Protein AF-A0A7R9DA37-F1 (afdb_monomer_lite)

Radius of gyration: 24.39 Å; chains: 1; bounding box: 49×32×82 Å

InterPro domains:
  IPR002076 ELO family [PF01151] (26-108)
  IPR002076 ELO family [PTHR11157] (25-105)

Sequence (342 aa):
MWNEYLRKNQDVNHPPMLDKMEGLMSGWLKDYSYKCQPIDYSDNPIALRMARACWCYMICKVVELLDTVFFVLRKKSNQISYLHLYHHTLMPVCSWIGVKFLPEGKWLGYIHDVIEGKWLGYIHDVIEGKWLGYIHDVIEGKWLGYIHDVIEGKWLGYIHDVIEGKWLGYIHDVIEGKWLGYIHDVIEGKWLGYIHDVIEGKWLGYIHDVIEGKWLGYIHDVIEGKWLGYIHDVIEGKWLGYIHDVIEGKWLGYIHDVIEGKWLGYIHDVIEGKWLGYIHDVIEGKWLGYIHDVIEGKWLGYIHDVIEGKWLGYIHDVIRGSGSDTSTTSQRGSGSDTSTTS

pLDDT: mean 78.7, std 16.24, range [36.06, 97.5]

Secondary structure (DSSP, 8-state):
-HHHHHHH-------TTSHHHHHIIIIITTT--SS------S--HHHHHHHHHHHHHHHHHHHHHHHHHHHHHTT-GGG--HHHHHHHHHHHHHHHHHHHH-TTS--B--EE--EEES-EEEEEEEEE-SEEEEEEEEEEES-EEEEEEEEEESEEEEEEEEEEEEEEEE--EEEEES-EEEEEEEEEEEEEEE---EEEEEEEEEE--EEEEEEEEEE--EEEEEEEEEE--EEEEEEEEEE--EEEEEEEEEE--EEEEEEEEEE--EEEEEEEEEE--EEEEEEEEEEEEEEEEEEEEEEEEEEEEEEEEEEEEEEE---SS-EEEEEEEE--EEEEE-

Structure (mmCIF, N/CA/C/O backbone):
data_AF-A0A7R9DA37-F1
#
_entry.id   AF-A0A7R9DA37-F1
#
loop_
_atom_site.group_PDB
_atom_site.id
_atom_site.type_symbol
_atom_site.label_atom_id
_atom_site.label_alt_id
_atom_site.label_comp_id
_atom_site.label_asym_id
_atom_site.label_entity_id
_atom_site.label_seq_id
_atom_site.pdbx_PDB_ins_code
_atom_site.Cartn_x
_atom_site.Cartn_y
_atom_site.Cartn_z
_atom_site.occupancy
_atom_site.B_iso_or_equiv
_atom_site.auth_seq_id
_atom_site.auth_comp_id
_atom_site.auth_asym_id
_atom_site.auth_atom_id
_atom_site.pdbx_PDB_model_num
ATOM 1 N N . MET A 1 1 ? 17.262 13.758 -39.089 1.00 36.19 1 MET A N 1
ATOM 2 C CA . MET A 1 1 ? 16.816 12.686 -38.166 1.00 36.19 1 MET A CA 1
ATOM 3 C C . MET A 1 1 ? 15.294 12.477 -38.144 1.00 36.19 1 MET A C 1
ATOM 5 O O . MET A 1 1 ? 14.840 11.721 -38.987 1.00 36.19 1 MET A O 1
ATOM 9 N N . TRP A 1 2 ? 14.461 13.154 -37.330 1.00 38.19 2 TRP A N 1
ATOM 10 C CA . TRP A 1 2 ? 12.990 12.909 -37.340 1.00 38.19 2 TRP A CA 1
ATOM 11 C C . TRP A 1 2 ? 12.305 13.337 -38.657 1.00 38.19 2 TRP A C 1
ATOM 13 O O . TRP A 1 2 ? 11.486 12.615 -39.218 1.00 38.19 2 TRP A O 1
ATOM 23 N N . ASN A 1 3 ? 12.751 14.457 -39.237 1.00 36.06 3 ASN A N 1
ATOM 24 C CA . ASN A 1 3 ? 12.286 14.947 -40.545 1.00 36.06 3 ASN A CA 1
ATOM 25 C C . ASN A 1 3 ? 12.793 14.128 -41.751 1.00 36.06 3 ASN A C 1
ATOM 27 O O . ASN A 1 3 ? 12.390 14.392 -42.884 1.00 36.06 3 ASN A O 1
ATOM 31 N N . GLU A 1 4 ? 13.713 13.183 -41.544 1.00 40.25 4 GLU A N 1
ATOM 32 C CA . GLU A 1 4 ? 14.112 12.192 -42.559 1.00 40.25 4 GLU A CA 1
ATOM 33 C C . GLU A 1 4 ? 13.355 10.879 -42.375 1.00 40.25 4 GLU A C 1
ATOM 35 O O . GLU A 1 4 ? 12.972 10.261 -43.363 1.00 40.25 4 GLU A O 1
ATOM 40 N N . TYR A 1 5 ? 13.073 10.504 -41.125 1.00 43.25 5 TYR A N 1
ATOM 41 C CA . TYR A 1 5 ? 12.264 9.342 -40.768 1.00 43.25 5 TYR A CA 1
ATOM 42 C C . TYR A 1 5 ? 10.814 9.461 -41.270 1.00 43.25 5 TYR A C 1
ATOM 44 O O . TYR A 1 5 ? 10.316 8.553 -41.933 1.00 43.25 5 TYR A O 1
ATOM 52 N N . LEU A 1 6 ? 10.168 10.618 -41.064 1.00 42.56 6 LEU A N 1
ATOM 53 C CA . LEU A 1 6 ? 8.815 10.895 -41.578 1.00 42.56 6 LEU A CA 1
ATOM 54 C C . LEU A 1 6 ? 8.751 10.933 -43.113 1.00 42.56 6 LEU A C 1
ATOM 56 O O . LEU A 1 6 ? 7.731 10.597 -43.703 1.00 42.56 6 LEU A O 1
ATOM 60 N N . ARG A 1 7 ? 9.852 11.314 -43.770 1.00 43.50 7 ARG A N 1
ATOM 61 C CA . ARG A 1 7 ? 9.926 11.440 -45.233 1.00 43.50 7 ARG A CA 1
ATOM 62 C C . ARG A 1 7 ? 10.053 10.091 -45.942 1.00 43.50 7 ARG A C 1
ATOM 64 O O . ARG A 1 7 ? 9.733 9.999 -47.118 1.00 43.50 7 ARG A O 1
ATOM 71 N N . LYS A 1 8 ? 10.535 9.059 -45.240 1.00 43.00 8 LYS A N 1
ATOM 72 C CA . LYS A 1 8 ? 10.711 7.699 -45.776 1.00 43.00 8 LYS A CA 1
ATOM 73 C C . LYS A 1 8 ? 9.510 6.771 -45.532 1.00 43.00 8 LYS A C 1
ATOM 75 O O . LYS A 1 8 ? 9.501 5.680 -46.083 1.00 43.00 8 LYS A O 1
ATOM 80 N N . ASN A 1 9 ? 8.518 7.177 -44.732 1.00 46.44 9 ASN A N 1
ATOM 81 C CA . ASN A 1 9 ? 7.449 6.297 -44.229 1.00 46.44 9 ASN A CA 1
ATOM 82 C C . ASN A 1 9 ? 6.029 6.860 -44.462 1.00 46.44 9 ASN A C 1
ATOM 84 O O . ASN A 1 9 ? 5.157 6.709 -43.611 1.00 46.44 9 ASN A O 1
ATOM 88 N N . GLN A 1 10 ? 5.787 7.524 -45.596 1.00 42.97 10 GLN A N 1
ATOM 89 C CA . GLN A 1 10 ? 4.482 8.128 -45.911 1.00 42.97 10 GLN A CA 1
ATOM 90 C C . GLN A 1 10 ? 3.430 7.162 -46.494 1.00 42.97 10 GLN A C 1
ATOM 92 O O . GLN A 1 10 ? 2.286 7.570 -46.658 1.00 42.97 10 GLN A O 1
ATOM 97 N N . ASP A 1 11 ? 3.771 5.894 -46.740 1.00 41.81 11 ASP A N 1
ATOM 98 C CA . ASP A 1 11 ? 2.891 4.943 -47.432 1.00 41.81 11 ASP A CA 1
ATOM 99 C C . ASP A 1 11 ? 2.600 3.683 -46.601 1.00 41.81 11 ASP A C 1
ATOM 101 O O . ASP A 1 11 ? 3.144 2.626 -46.902 1.00 41.81 11 ASP A O 1
ATOM 105 N N . VAL A 1 12 ? 1.728 3.735 -45.585 1.00 47.25 12 VAL A N 1
ATOM 106 C CA . VAL A 1 12 ? 0.980 2.522 -45.188 1.00 47.25 12 VAL A CA 1
ATOM 107 C C . VAL A 1 12 ? -0.340 2.867 -44.485 1.00 47.25 12 VAL A C 1
ATOM 109 O O . VAL A 1 12 ? -0.357 3.340 -43.353 1.00 47.25 12 VAL A O 1
ATOM 112 N N . ASN A 1 13 ? -1.460 2.594 -45.156 1.00 43.72 13 ASN A N 1
ATOM 113 C CA . ASN A 1 13 ? -2.797 2.577 -44.561 1.00 43.72 13 ASN A CA 1
ATOM 114 C C . ASN A 1 13 ? -3.045 1.186 -43.949 1.00 43.72 13 ASN A C 1
ATOM 116 O O . ASN A 1 13 ? -3.314 0.247 -44.700 1.00 43.72 13 ASN A O 1
ATOM 120 N N . HIS A 1 14 ? -2.995 1.040 -42.621 1.00 45.22 14 HIS A N 1
ATOM 121 C CA . HIS A 1 14 ? -3.447 -0.177 -41.931 1.00 45.22 14 HIS A CA 1
ATOM 122 C C . HIS A 1 14 ? -4.386 0.140 -40.751 1.00 45.22 14 HIS A C 1
ATOM 124 O O . HIS A 1 14 ? -4.217 1.167 -40.096 1.00 45.22 14 HIS A O 1
ATOM 130 N N . PRO A 1 15 ? -5.417 -0.697 -40.511 1.00 37.66 15 PRO A N 1
ATOM 131 C CA . PRO A 1 15 ? -6.439 -0.443 -39.500 1.00 37.66 15 PRO A CA 1
ATOM 132 C C . PRO A 1 15 ? -5.958 -0.763 -38.065 1.00 37.66 15 PRO A C 1
ATOM 134 O O . PRO A 1 15 ? -5.246 -1.747 -37.867 1.00 37.66 15 PRO A O 1
ATOM 137 N N . PRO A 1 16 ? -6.435 -0.017 -37.048 1.00 44.53 16 PRO A N 1
ATOM 138 C CA . PRO A 1 16 ? -5.878 0.019 -35.682 1.00 44.53 16 PRO A CA 1
ATOM 139 C C . PRO A 1 16 ? -6.066 -1.257 -34.835 1.00 44.53 16 PRO A C 1
ATOM 141 O O . PRO A 1 16 ? -5.515 -1.372 -33.746 1.00 44.53 16 PRO A O 1
ATOM 144 N N . MET A 1 17 ? -6.831 -2.249 -35.305 1.00 36.62 17 MET A N 1
ATOM 145 C CA . MET A 1 17 ? -7.097 -3.482 -34.541 1.00 36.62 17 MET A CA 1
ATOM 146 C C . MET A 1 17 ? -5.985 -4.545 -34.683 1.00 36.62 17 MET A C 1
ATOM 148 O O . MET A 1 17 ? -5.976 -5.530 -33.949 1.00 36.62 17 MET A O 1
ATOM 152 N N . LEU A 1 18 ? -5.040 -4.350 -35.611 1.00 46.59 18 LEU A N 1
ATOM 153 C CA . LEU A 1 18 ? -3.903 -5.249 -35.864 1.00 46.59 18 LEU A CA 1
ATOM 154 C C . LEU A 1 18 ? -2.655 -4.918 -35.020 1.00 46.59 18 LEU A C 1
ATOM 156 O O . LEU A 1 18 ? -1.768 -5.764 -34.889 1.00 46.59 18 LEU A O 1
ATOM 160 N N . ASP A 1 19 ? -2.606 -3.743 -34.389 1.00 50.09 19 ASP A N 1
ATOM 161 C CA . ASP A 1 19 ? -1.385 -3.208 -33.768 1.00 50.09 19 ASP A CA 1
ATOM 162 C C . ASP A 1 19 ? -0.927 -3.984 -32.520 1.00 50.09 19 ASP A C 1
ATOM 164 O O . ASP A 1 19 ? 0.274 -4.191 -32.328 1.00 50.09 19 ASP A O 1
ATOM 168 N N . LYS A 1 20 ? -1.859 -4.500 -31.697 1.00 45.56 20 LYS A N 1
ATOM 169 C CA . LYS A 1 20 ? -1.511 -5.313 -30.509 1.00 45.56 20 LYS A CA 1
ATOM 170 C C . LYS A 1 20 ? -0.780 -6.605 -30.897 1.00 45.56 20 LYS A C 1
ATOM 172 O O . LYS A 1 20 ? 0.190 -6.992 -30.248 1.00 45.56 20 LYS A O 1
ATOM 177 N N . MET A 1 21 ? -1.214 -7.258 -31.978 1.00 44.84 21 MET A N 1
ATOM 178 C CA . MET A 1 21 ? -0.559 -8.468 -32.482 1.00 44.84 21 MET A CA 1
ATOM 179 C C . MET A 1 21 ? 0.749 -8.161 -33.213 1.00 44.84 21 MET A C 1
ATOM 181 O O . MET A 1 21 ? 1.684 -8.959 -33.137 1.00 44.84 21 MET A O 1
ATOM 185 N N . GLU A 1 22 ? 0.855 -7.012 -33.883 1.00 52.56 22 GLU A N 1
ATOM 186 C CA . GLU A 1 22 ? 2.104 -6.591 -34.516 1.00 52.56 22 GLU A CA 1
ATOM 187 C C . GLU A 1 22 ? 3.206 -6.278 -33.504 1.00 52.56 22 GLU A C 1
ATOM 189 O O . GLU A 1 22 ? 4.335 -6.709 -33.728 1.00 52.56 22 GLU A O 1
ATOM 194 N N . GLY A 1 23 ? 2.899 -5.614 -32.383 1.00 52.88 23 GLY A N 1
ATOM 195 C CA . GLY A 1 23 ? 3.840 -5.382 -31.275 1.00 52.88 23 GLY A CA 1
ATOM 196 C C . GLY A 1 23 ? 4.406 -6.682 -30.681 1.00 52.88 23 GLY A C 1
ATOM 197 O O . GLY A 1 23 ? 5.614 -6.850 -30.540 1.00 52.88 23 GLY A O 1
ATOM 198 N N . LEU A 1 24 ? 3.550 -7.675 -30.427 1.00 51.97 24 LEU A N 1
ATOM 199 C CA . LEU A 1 24 ? 3.970 -9.007 -29.960 1.00 51.97 24 LEU A CA 1
ATOM 200 C C . LEU A 1 24 ? 4.819 -9.767 -31.000 1.00 51.97 24 LEU A C 1
ATOM 202 O O . LEU A 1 24 ? 5.827 -10.397 -30.665 1.00 51.97 24 LEU A O 1
ATOM 206 N N . MET A 1 25 ? 4.440 -9.686 -32.278 1.00 52.06 25 MET A N 1
ATOM 207 C CA . MET A 1 25 ? 5.118 -10.356 -33.399 1.00 52.06 25 MET A CA 1
ATOM 208 C C . MET A 1 25 ? 6.398 -9.652 -33.868 1.00 52.06 25 MET A C 1
ATOM 210 O O . MET A 1 25 ? 7.174 -10.254 -34.611 1.00 52.06 25 MET A O 1
ATOM 214 N N . SER A 1 26 ? 6.617 -8.397 -33.469 1.00 53.59 26 SER A N 1
ATOM 215 C CA . SER A 1 26 ? 7.795 -7.588 -33.815 1.00 53.59 26 SER A CA 1
ATOM 216 C C . SER A 1 26 ? 8.969 -7.780 -32.858 1.00 53.59 26 SER A C 1
ATOM 218 O O . SER A 1 26 ? 9.985 -7.120 -33.015 1.00 53.59 26 SER A O 1
ATOM 220 N N . GLY A 1 27 ? 8.882 -8.735 -31.929 1.00 53.19 27 GLY A N 1
ATOM 221 C CA . GLY A 1 27 ? 10.077 -9.295 -31.303 1.00 53.19 27 GLY A CA 1
ATOM 222 C C . GLY A 1 27 ? 9.807 -10.143 -30.066 1.00 53.19 27 GLY A C 1
ATOM 223 O O . GLY A 1 27 ? 10.499 -11.135 -29.864 1.00 53.19 27 GLY A O 1
ATOM 224 N N . TRP A 1 28 ? 8.780 -9.830 -29.273 1.00 52.88 28 TRP A N 1
ATOM 225 C CA . TRP A 1 28 ? 8.522 -10.493 -27.986 1.00 52.88 28 TRP A CA 1
ATOM 226 C C . TRP A 1 28 ? 8.242 -11.996 -28.076 1.00 52.88 28 TRP A C 1
ATOM 228 O O . TRP A 1 28 ? 8.609 -12.734 -27.169 1.00 52.88 28 TRP A O 1
ATOM 238 N N . LEU A 1 29 ? 7.635 -12.458 -29.173 1.00 53.47 29 LEU A N 1
ATOM 239 C CA . LEU A 1 29 ? 7.349 -13.881 -29.403 1.00 53.47 29 LEU A CA 1
ATOM 240 C C . LEU A 1 29 ? 8.435 -14.630 -30.195 1.00 53.47 29 LEU A C 1
ATOM 242 O O . LEU A 1 29 ? 8.283 -15.829 -30.431 1.00 53.47 29 LEU A O 1
ATOM 246 N N . LYS A 1 30 ? 9.487 -13.953 -30.675 1.00 55.66 30 LYS A N 1
ATOM 247 C CA . LYS A 1 30 ? 10.466 -14.554 -31.602 1.00 55.66 30 LYS A CA 1
ATOM 248 C C . LYS A 1 30 ? 11.913 -14.201 -31.275 1.00 55.66 30 LYS A C 1
ATOM 250 O O . LYS A 1 30 ? 12.695 -15.087 -30.949 1.00 55.66 30 LYS A O 1
ATOM 255 N N . ASP A 1 31 ? 12.259 -12.921 -31.370 1.00 55.03 31 ASP A N 1
ATOM 256 C CA . ASP A 1 31 ? 13.650 -12.473 -31.520 1.00 55.03 31 ASP A CA 1
ATOM 257 C C . ASP A 1 31 ? 14.201 -11.750 -30.281 1.00 55.03 31 ASP A C 1
ATOM 259 O O . ASP A 1 31 ? 15.416 -11.600 -30.122 1.00 55.03 31 ASP A O 1
ATOM 263 N N . TYR A 1 32 ? 13.328 -11.320 -29.367 1.00 57.75 32 TYR A N 1
ATOM 264 C CA . TYR A 1 32 ? 13.739 -10.683 -28.124 1.00 57.75 32 TYR A CA 1
ATOM 265 C C . TYR A 1 32 ? 13.978 -11.703 -27.014 1.00 57.75 32 TYR A C 1
ATOM 267 O O . TYR A 1 32 ? 13.145 -12.545 -26.700 1.00 57.75 32 TYR A O 1
ATOM 275 N N . SER A 1 33 ? 15.131 -11.578 -26.356 1.00 49.88 33 SER A N 1
ATOM 276 C CA . SER A 1 33 ? 15.381 -12.289 -25.109 1.00 49.88 33 SER A CA 1
ATOM 277 C C . SER A 1 33 ? 14.617 -11.612 -23.972 1.00 49.88 33 SER A C 1
ATOM 279 O O . SER A 1 33 ? 14.656 -10.387 -23.850 1.00 49.88 33 SER A O 1
ATOM 281 N N . TYR A 1 34 ? 14.041 -12.408 -23.067 1.00 54.41 34 TYR A N 1
ATOM 282 C CA . TYR A 1 34 ? 13.518 -11.943 -21.772 1.00 54.41 34 TYR A CA 1
ATOM 283 C C . TYR A 1 34 ? 14.637 -11.393 -20.838 1.00 54.41 34 TYR A C 1
ATOM 285 O O . TYR A 1 34 ? 14.397 -10.816 -19.772 1.00 54.41 34 TYR A O 1
ATOM 293 N N . LYS A 1 35 ? 15.916 -11.511 -21.241 1.00 41.53 35 LYS A N 1
ATOM 294 C CA . LYS A 1 35 ? 17.073 -10.867 -20.590 1.00 41.53 35 LYS A CA 1
ATOM 295 C C . LYS A 1 35 ? 17.280 -9.423 -21.076 1.00 41.53 35 LYS A C 1
ATOM 297 O O . LYS A 1 35 ? 16.596 -8.928 -21.957 1.00 41.53 35 LYS A O 1
ATOM 302 N N . CYS A 1 36 ? 18.158 -8.678 -20.396 1.00 45.81 36 CYS A N 1
ATOM 303 C CA . CYS A 1 36 ? 18.374 -7.261 -20.708 1.00 45.81 36 CYS A CA 1
ATOM 304 C C . CYS A 1 36 ? 19.111 -7.176 -22.043 1.00 45.81 36 CYS A C 1
ATOM 306 O O . CYS A 1 36 ? 20.213 -7.709 -22.147 1.00 45.81 36 CYS A O 1
ATOM 308 N N . GLN A 1 37 ? 18.503 -6.539 -23.037 1.00 50.47 37 GLN A N 1
ATOM 309 C CA . GLN A 1 37 ? 19.131 -6.268 -24.325 1.00 50.47 37 GLN A CA 1
ATOM 310 C C . GLN A 1 37 ? 19.169 -4.747 -24.512 1.00 50.47 37 GLN A C 1
ATOM 312 O O . GLN A 1 37 ? 18.191 -4.089 -24.154 1.00 50.47 37 GLN A O 1
ATOM 317 N N . PRO A 1 38 ? 20.298 -4.185 -24.974 1.00 55.66 38 PRO A N 1
ATOM 318 C CA . PRO A 1 38 ? 20.380 -2.766 -25.291 1.00 55.66 38 PRO A CA 1
ATOM 319 C C . PRO A 1 38 ? 19.428 -2.426 -26.441 1.00 55.66 38 PRO A C 1
ATOM 321 O O . PRO A 1 38 ? 19.138 -3.288 -27.268 1.00 55.66 38 PRO A O 1
ATOM 324 N N . ILE A 1 39 ? 18.975 -1.172 -26.472 1.00 61.34 39 ILE A N 1
ATOM 325 C CA . ILE A 1 39 ? 18.072 -0.660 -27.506 1.00 61.34 39 ILE A CA 1
ATOM 326 C C . ILE A 1 39 ? 18.801 -0.646 -28.848 1.00 61.34 39 ILE A C 1
ATOM 328 O O . ILE A 1 39 ? 19.890 -0.067 -28.955 1.00 61.34 39 ILE A O 1
ATOM 332 N N . ASP A 1 40 ? 18.202 -1.265 -29.861 1.00 64.44 40 ASP A N 1
ATOM 333 C CA . ASP A 1 40 ? 18.710 -1.269 -31.224 1.00 64.44 40 ASP A CA 1
ATOM 334 C C . ASP A 1 40 ? 18.219 -0.018 -31.970 1.00 64.44 40 ASP A C 1
ATOM 336 O O . ASP A 1 40 ? 17.139 0.033 -32.552 1.00 64.44 40 ASP A O 1
ATOM 340 N N . TYR A 1 41 ? 19.048 1.028 -31.960 1.00 67.88 41 TYR A N 1
ATOM 341 C CA . TYR A 1 41 ? 18.814 2.251 -32.738 1.00 67.88 41 TYR A CA 1
ATOM 342 C C . TYR A 1 41 ? 19.168 2.107 -34.230 1.00 67.88 41 TYR A C 1
ATOM 344 O O . TYR A 1 41 ? 19.207 3.110 -34.947 1.00 67.88 41 TYR A O 1
ATOM 352 N N . SER A 1 42 ? 19.501 0.903 -34.702 1.00 71.50 42 SER A N 1
ATOM 353 C CA . SER A 1 42 ? 19.816 0.671 -36.111 1.00 71.50 42 SER A CA 1
ATOM 354 C C . SER A 1 42 ? 18.556 0.564 -36.979 1.00 71.50 42 SER A C 1
ATOM 356 O O . SER A 1 42 ? 17.443 0.384 -36.490 1.00 71.50 42 SER A O 1
ATOM 358 N N . ASP A 1 43 ? 18.727 0.626 -38.303 1.00 74.81 43 ASP A N 1
ATOM 359 C CA . ASP A 1 43 ? 17.644 0.457 -39.287 1.00 74.81 43 ASP A CA 1
ATOM 360 C C . ASP A 1 43 ? 17.191 -1.016 -39.437 1.00 74.81 43 ASP A C 1
ATOM 362 O O . ASP A 1 43 ? 16.772 -1.461 -40.510 1.00 74.81 43 ASP A O 1
ATOM 366 N N . ASN A 1 44 ? 17.297 -1.807 -38.369 1.00 74.69 44 ASN A N 1
ATOM 367 C CA . ASN A 1 44 ? 16.863 -3.193 -38.342 1.00 74.69 44 ASN A CA 1
ATOM 368 C C . ASN A 1 44 ? 15.337 -3.260 -38.557 1.00 74.69 44 ASN A C 1
ATOM 370 O O . ASN A 1 44 ? 14.583 -2.612 -37.826 1.00 74.69 44 ASN A O 1
ATOM 374 N N . PRO A 1 45 ? 14.839 -4.048 -39.530 1.00 73.25 45 PRO A N 1
ATOM 375 C CA . PRO A 1 45 ? 13.410 -4.120 -39.836 1.00 73.25 45 PRO A CA 1
ATOM 376 C C . PRO A 1 45 ? 12.539 -4.556 -38.646 1.00 73.25 45 PRO A C 1
ATOM 378 O O . PRO A 1 45 ? 11.365 -4.193 -38.599 1.00 73.25 45 PRO A O 1
ATOM 381 N N . ILE A 1 46 ? 13.094 -5.300 -37.685 1.00 68.38 46 ILE A N 1
ATOM 382 C CA . ILE A 1 46 ? 12.399 -5.740 -36.466 1.00 68.38 46 ILE A CA 1
ATOM 383 C C . ILE A 1 46 ? 12.255 -4.570 -35.479 1.00 68.38 46 ILE A C 1
ATOM 385 O O . ILE A 1 46 ? 11.139 -4.260 -35.059 1.00 68.38 46 ILE A O 1
ATOM 389 N N . ALA A 1 47 ? 13.349 -3.853 -35.200 1.00 66.19 47 ALA A N 1
ATOM 390 C CA . ALA A 1 47 ? 13.353 -2.666 -34.338 1.00 66.19 47 ALA A CA 1
ATOM 391 C C . ALA A 1 47 ? 12.460 -1.547 -34.906 1.00 66.19 47 ALA A C 1
ATOM 393 O O . ALA A 1 47 ? 11.651 -0.953 -34.194 1.00 66.19 47 ALA A O 1
ATOM 394 N N . LEU A 1 48 ? 12.508 -1.329 -36.225 1.00 73.44 48 LEU A N 1
ATOM 395 C CA . LEU A 1 48 ? 11.632 -0.381 -36.920 1.00 73.44 48 LEU A CA 1
ATOM 396 C C . LEU A 1 48 ? 10.151 -0.778 -36.848 1.00 73.44 48 LEU A C 1
ATOM 398 O O . LEU A 1 48 ? 9.284 0.095 -36.793 1.00 73.44 48 LEU A O 1
ATOM 402 N N . ARG A 1 49 ? 9.834 -2.078 -36.848 1.00 68.88 49 ARG A N 1
ATOM 403 C CA . ARG A 1 49 ? 8.454 -2.561 -36.700 1.00 68.88 49 ARG A CA 1
ATOM 404 C C . ARG A 1 49 ? 7.927 -2.329 -35.285 1.00 68.88 49 ARG A C 1
ATOM 406 O O . ARG A 1 49 ? 6.795 -1.875 -35.146 1.00 68.88 49 ARG A O 1
ATOM 413 N N . MET A 1 50 ? 8.753 -2.555 -34.265 1.00 67.81 50 MET A N 1
ATOM 414 C CA . MET A 1 50 ? 8.422 -2.227 -32.875 1.00 67.81 50 MET A CA 1
ATOM 415 C C . MET A 1 50 ? 8.212 -0.717 -32.687 1.00 67.81 50 MET A C 1
ATOM 41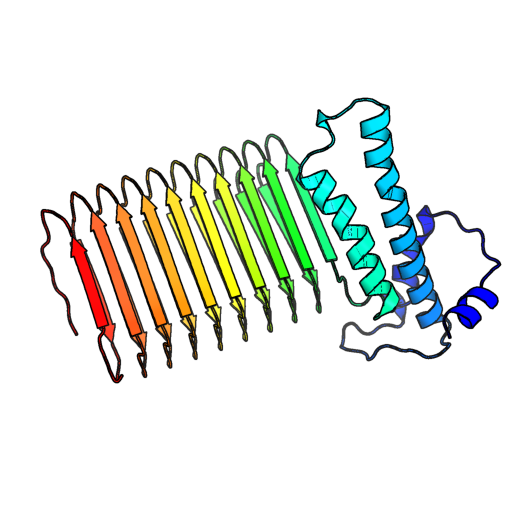7 O O . MET A 1 50 ? 7.185 -0.294 -32.161 1.00 67.81 50 MET A O 1
ATOM 421 N N . ALA A 1 51 ? 9.113 0.107 -33.228 1.00 70.44 51 ALA A N 1
ATOM 422 C CA . ALA A 1 51 ? 8.992 1.564 -33.179 1.00 70.44 51 ALA A CA 1
ATOM 423 C C . ALA A 1 51 ? 7.695 2.074 -33.833 1.00 70.44 51 ALA A C 1
ATOM 425 O O . ALA A 1 51 ? 7.071 3.014 -33.335 1.00 70.44 51 ALA A O 1
ATOM 426 N N . ARG A 1 52 ? 7.256 1.442 -34.932 1.00 69.50 52 ARG A N 1
ATOM 427 C CA . ARG A 1 52 ? 5.960 1.728 -35.571 1.00 69.50 52 ARG A CA 1
ATOM 428 C C . ARG A 1 52 ? 4.784 1.336 -34.680 1.00 69.50 52 ARG A C 1
ATOM 430 O O . ARG A 1 52 ? 3.877 2.145 -34.538 1.00 69.50 52 ARG A O 1
ATOM 437 N N . ALA A 1 53 ? 4.815 0.165 -34.046 1.00 66.12 53 ALA A N 1
ATOM 438 C CA . ALA A 1 53 ? 3.766 -0.258 -33.118 1.00 66.12 53 ALA A CA 1
ATOM 439 C C . ALA A 1 53 ? 3.643 0.701 -31.917 1.00 66.12 53 ALA A C 1
ATOM 441 O O . ALA A 1 53 ? 2.540 1.131 -31.581 1.00 66.12 53 ALA A O 1
ATOM 442 N N . CYS A 1 54 ? 4.768 1.123 -31.325 1.00 68.31 54 CYS A N 1
ATOM 443 C CA . CYS A 1 54 ? 4.782 2.127 -30.257 1.00 68.31 54 CYS A CA 1
ATOM 444 C C . CYS A 1 54 ? 4.238 3.488 -30.734 1.00 68.31 54 CYS A C 1
ATOM 446 O O . CYS A 1 54 ? 3.491 4.150 -30.013 1.00 68.31 54 CYS A O 1
ATOM 448 N N . TRP A 1 55 ? 4.562 3.899 -31.964 1.00 70.88 55 TRP A N 1
ATOM 449 C CA . TRP A 1 55 ? 4.015 5.117 -32.565 1.00 70.88 55 TRP A CA 1
ATOM 450 C C . TRP A 1 55 ? 2.498 5.029 -32.793 1.00 70.88 55 TRP A C 1
ATOM 452 O O . TRP A 1 55 ? 1.776 5.956 -32.429 1.00 70.88 55 TRP A O 1
ATOM 462 N N . CYS A 1 56 ? 1.994 3.917 -33.335 1.00 70.81 56 CYS A N 1
ATOM 463 C CA . CYS A 1 56 ? 0.556 3.692 -33.506 1.00 70.81 56 CYS A CA 1
ATOM 464 C C . CYS A 1 56 ? -0.184 3.692 -32.162 1.00 70.81 56 CYS A C 1
ATOM 466 O O . CYS A 1 56 ? -1.243 4.309 -32.048 1.00 70.81 56 CYS A O 1
ATOM 468 N N . TYR A 1 57 ? 0.401 3.088 -31.124 1.00 71.19 57 TYR A N 1
ATOM 469 C CA . TYR A 1 57 ? -0.129 3.128 -29.760 1.00 71.19 57 TYR A CA 1
ATOM 470 C C . TYR A 1 57 ? -0.282 4.566 -29.237 1.00 71.19 57 TYR A C 1
ATOM 472 O O . TYR A 1 57 ? -1.352 4.932 -28.755 1.00 71.19 57 TYR A O 1
ATOM 480 N N . MET A 1 58 ? 0.740 5.415 -29.400 1.00 78.44 58 MET A N 1
ATOM 481 C CA . MET A 1 58 ? 0.662 6.835 -29.021 1.00 78.44 58 MET A CA 1
ATOM 482 C C . MET A 1 58 ? -0.462 7.563 -29.778 1.00 78.44 58 MET A C 1
ATOM 484 O O . MET A 1 58 ? -1.205 8.341 -29.182 1.00 78.44 58 MET A O 1
ATOM 488 N N . ILE A 1 59 ? -0.635 7.294 -31.077 1.00 79.94 59 ILE A N 1
ATOM 489 C CA . ILE A 1 59 ? -1.741 7.870 -31.858 1.00 79.94 59 ILE A CA 1
ATOM 490 C C . ILE A 1 59 ? -3.100 7.393 -31.332 1.00 79.94 59 ILE A C 1
ATOM 492 O O . ILE A 1 59 ? -4.006 8.214 -31.200 1.00 79.94 59 ILE A O 1
ATOM 496 N N . CYS A 1 60 ? -3.244 6.116 -30.968 1.00 77.06 60 CYS A N 1
ATOM 497 C CA . CYS A 1 60 ? -4.470 5.606 -30.350 1.00 77.06 60 CYS A CA 1
ATOM 498 C C . CYS A 1 60 ? -4.798 6.355 -29.050 1.00 77.06 60 CYS A C 1
ATOM 500 O O . CYS A 1 60 ? -5.934 6.787 -28.880 1.00 77.06 60 CYS A O 1
ATOM 502 N N . LYS A 1 61 ? -3.801 6.621 -28.193 1.00 78.31 61 LYS A N 1
ATOM 503 C CA . LYS A 1 61 ? -3.991 7.415 -26.964 1.00 78.31 61 LYS A CA 1
ATOM 504 C C . LYS A 1 61 ? -4.432 8.852 -27.230 1.00 78.31 61 LYS A C 1
ATOM 506 O O . LYS A 1 61 ? -5.269 9.381 -26.507 1.00 78.31 61 LYS A O 1
ATOM 511 N N . VAL A 1 62 ? -3.942 9.475 -28.299 1.00 83.75 62 VAL A N 1
ATOM 512 C CA . VAL A 1 62 ? -4.426 10.801 -28.721 1.00 83.75 62 VAL A CA 1
ATOM 513 C C . VAL A 1 62 ? -5.866 10.736 -29.245 1.00 83.75 62 VAL A C 1
ATOM 515 O O . VAL A 1 62 ? -6.637 11.662 -29.016 1.00 83.75 62 VAL A O 1
ATOM 518 N N . VAL A 1 63 ? -6.254 9.655 -29.925 1.00 84.38 63 VAL A N 1
ATOM 519 C CA . VAL A 1 63 ? -7.631 9.462 -30.411 1.00 84.38 63 VAL A CA 1
ATOM 520 C C . VAL A 1 63 ? -8.605 9.193 -29.258 1.00 84.38 63 VAL A C 1
ATOM 522 O O . VAL A 1 63 ? -9.715 9.713 -29.292 1.00 84.38 63 VAL A O 1
ATOM 525 N N . GLU A 1 64 ? -8.193 8.473 -28.214 1.00 82.19 64 GLU A N 1
ATOM 526 C CA . GLU A 1 64 ? -8.994 8.223 -27.000 1.00 82.19 64 GLU A CA 1
ATOM 527 C C . GLU A 1 64 ? -9.377 9.519 -26.252 1.00 82.19 64 GLU A C 1
ATOM 529 O O . GLU A 1 64 ? -10.388 9.553 -25.556 1.00 82.19 64 GLU A O 1
ATOM 534 N N . LEU A 1 65 ? -8.651 10.632 -26.436 1.00 86.31 65 LEU A N 1
ATOM 535 C CA . LEU A 1 65 ? -9.066 11.954 -25.926 1.00 86.31 65 LEU A CA 1
ATOM 536 C C . LEU A 1 65 ? -10.411 12.426 -26.505 1.00 86.31 65 LEU A C 1
ATOM 538 O O . LEU A 1 65 ? -11.091 13.269 -25.911 1.00 86.31 65 LEU A O 1
ATOM 542 N N . LEU A 1 66 ? -10.806 11.909 -27.674 1.00 86.25 66 LEU A N 1
ATOM 543 C CA . LEU A 1 66 ? -12.091 12.241 -28.285 1.00 86.25 66 LEU A CA 1
ATOM 544 C C . LEU A 1 66 ? -13.270 11.731 -27.454 1.00 86.25 66 LEU A C 1
ATOM 546 O O . LEU A 1 66 ? -14.332 12.347 -27.521 1.00 86.25 66 LEU A O 1
ATOM 550 N N . ASP A 1 67 ? -13.101 10.696 -26.629 1.00 80.94 67 ASP A N 1
ATOM 551 C CA . ASP A 1 67 ? -14.162 10.221 -25.735 1.00 80.94 67 ASP A CA 1
ATOM 552 C C . ASP A 1 67 ? -14.567 11.312 -24.740 1.00 80.94 67 ASP A C 1
ATOM 554 O O . ASP A 1 67 ? -15.753 11.633 -24.614 1.00 80.94 67 ASP A O 1
ATOM 558 N N . THR A 1 68 ? -13.588 11.997 -24.141 1.00 84.81 68 THR A N 1
ATOM 559 C CA . THR A 1 68 ? -13.828 13.148 -23.261 1.00 84.81 68 THR A CA 1
ATOM 560 C C . THR A 1 68 ? -14.510 14.298 -24.012 1.00 84.81 68 THR A C 1
ATOM 562 O O . THR A 1 68 ? -15.462 14.897 -23.505 1.00 84.81 68 THR A O 1
ATOM 565 N N . VAL A 1 69 ? -14.103 14.577 -25.260 1.00 85.81 69 VAL A N 1
ATOM 566 C CA . VAL A 1 69 ? -14.767 15.578 -26.120 1.00 85.81 69 VAL A CA 1
ATOM 567 C C . VAL A 1 69 ? -16.227 15.195 -26.372 1.00 85.81 69 VAL A C 1
ATOM 569 O O . VAL A 1 69 ? -17.121 16.034 -26.236 1.00 85.81 69 VAL A O 1
ATOM 572 N N . PHE A 1 70 ? -16.508 13.929 -26.684 1.00 87.38 70 PHE A N 1
ATOM 573 C CA . PHE A 1 70 ? -17.869 13.443 -26.894 1.00 87.38 70 PHE A CA 1
ATOM 574 C C . PHE A 1 70 ? -18.706 13.478 -25.613 1.00 87.38 70 PHE A C 1
ATOM 576 O O . PHE A 1 70 ? -19.894 13.797 -25.693 1.00 87.38 70 PHE A O 1
ATOM 583 N N . PHE A 1 71 ? -18.132 13.225 -24.436 1.00 87.69 71 PHE A N 1
ATOM 584 C CA . PHE A 1 71 ? -18.841 13.362 -23.158 1.00 87.69 71 PHE A CA 1
ATOM 585 C C . PHE A 1 71 ? -19.244 14.810 -22.882 1.00 87.69 71 PHE A C 1
ATOM 587 O O . PHE A 1 71 ? -20.400 15.065 -22.521 1.00 87.69 71 PHE A O 1
ATOM 594 N N . VAL A 1 72 ? -18.349 15.766 -23.145 1.00 88.50 72 VAL A N 1
ATOM 595 C CA . VAL A 1 72 ? -18.648 17.203 -23.041 1.00 88.50 72 VAL A CA 1
ATOM 596 C C . VAL A 1 72 ? -19.737 17.605 -24.040 1.00 88.50 72 VAL A C 1
ATOM 598 O O . VAL A 1 72 ? -20.741 18.205 -23.649 1.00 88.50 72 VAL A O 1
ATOM 601 N N . LEU A 1 73 ? -19.601 17.222 -25.315 1.00 88.12 73 LEU A N 1
ATOM 602 C CA . LEU A 1 73 ? -20.573 17.555 -26.367 1.00 88.12 73 LEU A CA 1
ATOM 603 C C . LEU A 1 73 ? -21.954 16.928 -26.120 1.00 88.12 73 LEU A C 1
ATOM 605 O O . LEU A 1 73 ? -22.976 17.547 -26.418 1.00 88.12 73 LEU A O 1
ATOM 609 N N . ARG A 1 74 ? -22.011 15.729 -25.526 1.00 90.75 74 ARG A N 1
ATOM 610 C CA . ARG A 1 74 ? -23.264 15.053 -25.138 1.00 90.75 74 ARG A CA 1
ATOM 611 C C . ARG A 1 74 ? -23.820 15.529 -23.793 1.00 90.75 74 ARG A C 1
ATOM 613 O O . ARG A 1 74 ? -24.857 15.016 -23.368 1.00 90.75 74 ARG A O 1
ATOM 620 N N . LYS A 1 75 ? -23.166 16.497 -23.135 1.00 84.50 75 LYS A N 1
ATOM 621 C CA . LYS A 1 75 ? -23.498 17.004 -21.791 1.00 84.50 75 LYS A CA 1
ATOM 622 C C . LYS A 1 75 ? -23.607 15.885 -20.745 1.00 84.50 75 LYS A C 1
ATOM 624 O O . LYS A 1 75 ? -24.501 15.892 -19.899 1.00 84.50 75 LYS A O 1
ATOM 629 N N . LYS A 1 76 ? -22.717 14.894 -20.819 1.00 81.38 76 LYS A N 1
ATOM 630 C CA . LYS A 1 76 ? -22.651 13.739 -19.912 1.00 81.38 76 LYS A CA 1
ATOM 631 C C . LYS A 1 76 ? -21.555 13.926 -18.858 1.00 81.38 76 LYS A C 1
ATOM 633 O O . LYS A 1 76 ? -20.664 13.098 -18.730 1.00 81.38 76 LYS A O 1
ATOM 638 N N . SER A 1 77 ? -21.644 14.998 -18.072 1.00 77.75 77 SER A N 1
ATOM 639 C CA . SER A 1 77 ? -20.619 15.359 -17.077 1.00 77.75 77 SER A CA 1
ATOM 640 C C . SER A 1 77 ? -20.388 14.293 -15.999 1.00 77.75 77 SER A C 1
ATOM 642 O O . SER A 1 77 ? -19.294 14.209 -15.466 1.00 77.75 77 SER A O 1
ATOM 644 N N . ASN A 1 78 ? -21.372 13.430 -15.731 1.00 79.50 78 ASN A N 1
ATOM 645 C CA . ASN A 1 78 ? -21.238 12.327 -14.771 1.00 79.50 78 ASN A CA 1
ATOM 646 C C . ASN A 1 78 ? -20.274 11.216 -15.234 1.00 79.50 78 ASN A C 1
ATOM 648 O O . ASN A 1 78 ? -19.955 10.344 -14.441 1.00 79.50 78 ASN A O 1
ATOM 652 N N . GLN A 1 79 ? -19.869 11.205 -16.509 1.00 74.88 79 GLN A N 1
ATOM 653 C CA . GLN A 1 79 ? -18.888 10.253 -17.053 1.00 74.88 79 GLN A CA 1
ATOM 654 C C . GLN A 1 79 ? -17.459 10.817 -17.034 1.00 74.88 79 GLN A C 1
ATOM 656 O O . GLN A 1 79 ? -16.513 10.100 -17.330 1.00 74.88 79 GLN A O 1
ATOM 661 N N . ILE A 1 80 ? -17.304 12.103 -16.704 1.00 83.19 80 ILE A N 1
ATOM 662 C CA . ILE A 1 80 ? -16.016 12.787 -16.610 1.00 83.19 80 ILE A CA 1
ATOM 663 C C . ILE A 1 80 ? -15.640 12.832 -15.127 1.00 83.19 80 ILE A C 1
ATOM 665 O O . ILE A 1 80 ? -15.812 13.852 -14.460 1.00 83.19 80 ILE A O 1
ATOM 669 N N . SER A 1 81 ? -15.201 11.693 -14.595 1.00 79.69 81 SER A N 1
ATOM 670 C CA . SER A 1 81 ? -14.641 11.623 -13.245 1.00 79.69 81 SER A CA 1
ATOM 671 C C . SER A 1 81 ? -13.241 12.248 -13.202 1.00 79.69 81 SER A C 1
ATOM 673 O O . SER A 1 81 ? -12.606 12.468 -14.241 1.00 79.69 81 SER A O 1
ATOM 675 N N . TYR A 1 82 ? -12.751 12.534 -11.993 1.00 70.88 82 TYR A N 1
ATOM 676 C CA . TYR A 1 82 ? -11.364 12.956 -11.781 1.00 70.88 82 TYR A CA 1
ATOM 677 C C . TYR A 1 82 ? -10.386 11.922 -12.356 1.00 70.88 82 TYR A C 1
ATOM 679 O O . TYR A 1 82 ? -9.510 12.281 -13.141 1.00 70.88 82 TYR A O 1
ATOM 687 N N . LEU A 1 83 ? -10.633 10.639 -12.068 1.00 65.94 83 LEU A N 1
ATOM 688 C CA . LEU A 1 83 ? -9.871 9.510 -12.596 1.00 65.94 83 LEU A CA 1
ATOM 689 C C . LEU A 1 83 ? -9.857 9.484 -14.134 1.00 65.94 83 LEU A C 1
ATOM 691 O O . LEU A 1 83 ? -8.789 9.391 -14.737 1.00 65.94 83 LEU A O 1
ATOM 695 N N . HIS A 1 84 ? -11.015 9.658 -14.787 1.00 75.69 84 HIS A N 1
ATOM 696 C CA . HIS A 1 84 ? -11.104 9.710 -16.251 1.00 75.69 84 HIS A CA 1
ATOM 697 C C . HIS A 1 84 ? -10.255 10.851 -16.834 1.00 75.69 84 HIS A C 1
ATOM 699 O O . HIS A 1 84 ? -9.490 10.639 -17.773 1.00 75.69 84 HIS A O 1
ATOM 705 N N . LEU A 1 85 ? -10.351 12.061 -16.276 1.00 79.94 85 LEU A N 1
ATOM 706 C CA . LEU A 1 85 ? -9.559 13.208 -16.737 1.00 79.94 85 LEU A CA 1
ATOM 707 C C . LEU A 1 85 ? -8.060 13.002 -16.518 1.00 79.94 85 LEU A C 1
ATOM 709 O O . LEU A 1 85 ? -7.270 13.319 -17.410 1.00 79.94 85 LEU A O 1
ATOM 713 N N . TYR A 1 86 ? -7.673 12.475 -15.359 1.00 73.19 86 TYR A N 1
ATOM 714 C CA . TYR A 1 86 ? -6.280 12.209 -15.020 1.00 73.19 86 TYR A CA 1
ATOM 715 C C . TYR A 1 86 ? -5.668 11.169 -15.968 1.00 73.19 86 TYR A C 1
ATOM 717 O O . TYR A 1 86 ? -4.685 11.467 -16.652 1.00 73.19 86 TYR A O 1
ATOM 725 N N . HIS A 1 87 ? -6.315 10.007 -16.115 1.00 72.19 87 HIS A N 1
ATOM 726 C CA . HIS A 1 87 ? -5.896 8.930 -17.018 1.00 72.19 87 HIS A CA 1
ATOM 727 C C . HIS A 1 87 ? -5.765 9.409 -18.469 1.00 72.19 87 HIS A C 1
ATOM 729 O O . HIS A 1 87 ? -4.705 9.260 -19.080 1.00 72.19 87 HIS A O 1
ATOM 735 N N . HIS A 1 88 ? -6.808 10.042 -19.019 1.00 80.88 88 HIS A N 1
ATOM 736 C CA . HIS A 1 88 ? -6.801 10.482 -20.415 1.00 80.88 88 HIS A CA 1
ATOM 737 C C . HIS A 1 88 ? -5.813 11.629 -20.673 1.00 80.88 88 HIS A C 1
ATOM 739 O O . HIS A 1 88 ? -5.365 11.785 -21.804 1.00 80.88 88 HIS A O 1
ATOM 745 N N . THR A 1 89 ? -5.411 12.396 -19.654 1.00 79.06 89 THR A N 1
ATOM 746 C CA . THR A 1 89 ? -4.383 13.442 -19.800 1.00 79.06 89 THR A CA 1
ATOM 747 C C . THR A 1 89 ? -2.968 12.871 -19.722 1.00 79.06 89 THR A C 1
ATOM 749 O O . THR A 1 89 ? -2.105 13.252 -20.516 1.00 79.06 89 THR A O 1
ATOM 752 N N . LEU A 1 90 ? -2.714 11.954 -18.788 1.00 74.81 90 LEU A N 1
ATOM 753 C CA . LEU A 1 90 ? -1.374 11.431 -18.528 1.00 74.81 90 LEU A CA 1
ATOM 754 C C . LEU A 1 90 ? -0.942 10.393 -19.577 1.00 74.81 90 LEU A C 1
ATOM 756 O O . LEU A 1 90 ? 0.198 10.424 -20.043 1.00 74.81 90 LEU A O 1
ATOM 760 N N . MET A 1 91 ? -1.864 9.541 -20.034 1.00 71.06 91 MET A N 1
ATOM 761 C CA . MET A 1 91 ? -1.598 8.482 -21.018 1.00 71.06 91 MET A CA 1
ATOM 762 C C . MET A 1 91 ? -0.956 8.972 -22.337 1.00 71.06 91 MET A C 1
ATOM 764 O O . MET A 1 91 ? 0.056 8.404 -22.774 1.00 71.06 91 MET A O 1
ATOM 768 N N . PRO A 1 92 ? -1.463 10.031 -23.003 1.00 79.31 92 PRO A N 1
ATOM 769 C CA . PRO A 1 92 ? -0.839 10.582 -24.210 1.00 79.31 92 PRO A CA 1
ATOM 770 C C . PRO A 1 92 ? 0.529 11.226 -23.948 1.00 79.31 92 PRO A C 1
ATOM 772 O O . PRO A 1 92 ? 1.425 11.136 -24.788 1.00 79.31 92 PRO A O 1
ATOM 775 N N . VAL A 1 93 ? 0.716 11.858 -22.785 1.00 76.00 93 VAL A N 1
ATOM 776 C CA . VAL A 1 93 ? 1.982 12.511 -22.412 1.00 76.00 93 VAL A CA 1
ATOM 777 C C . VAL A 1 93 ? 3.070 11.464 -22.177 1.00 76.00 93 VAL A C 1
ATOM 779 O O . VAL A 1 93 ? 4.147 11.548 -22.770 1.00 76.00 93 VAL A O 1
ATOM 782 N N . CYS A 1 94 ? 2.774 10.435 -21.384 1.00 64.88 94 CYS A N 1
ATOM 783 C CA . CYS A 1 94 ? 3.709 9.350 -21.096 1.00 64.88 94 CYS A CA 1
ATOM 784 C C . CYS A 1 94 ? 4.028 8.523 -22.348 1.00 64.88 94 CYS A C 1
ATOM 786 O O . CYS A 1 94 ? 5.195 8.218 -22.601 1.00 64.88 94 CYS A O 1
ATOM 788 N N . SER A 1 95 ? 3.029 8.219 -23.186 1.00 67.88 95 SER A N 1
ATOM 789 C CA . SER A 1 95 ? 3.267 7.518 -24.457 1.00 67.88 95 SER A CA 1
ATOM 790 C C . SER A 1 95 ? 4.126 8.338 -25.427 1.00 67.88 95 SER A C 1
ATOM 792 O O . SER A 1 95 ? 5.009 7.773 -26.072 1.00 67.88 95 SER A O 1
ATOM 794 N N . TRP A 1 96 ? 3.966 9.666 -25.482 1.00 75.31 96 TRP A N 1
ATOM 795 C CA . TRP A 1 96 ? 4.841 10.535 -26.277 1.00 75.31 96 TRP A CA 1
ATOM 796 C C . TRP A 1 96 ? 6.293 10.493 -25.792 1.00 75.31 96 TRP A C 1
ATOM 798 O O . TRP A 1 96 ? 7.201 10.342 -26.610 1.00 75.31 96 TRP A O 1
ATOM 808 N N . ILE A 1 97 ? 6.523 10.568 -24.476 1.00 69.88 97 ILE A N 1
ATOM 809 C CA . ILE A 1 97 ? 7.865 10.438 -23.882 1.00 69.88 97 ILE A CA 1
ATOM 810 C C . ILE A 1 97 ? 8.459 9.062 -24.223 1.00 69.88 97 ILE A C 1
ATOM 812 O O . ILE A 1 97 ? 9.589 8.985 -24.713 1.00 69.88 97 ILE A O 1
ATOM 816 N N . GLY A 1 98 ? 7.688 7.985 -24.049 1.00 63.94 98 GLY A N 1
ATOM 817 C CA . GLY A 1 98 ? 8.122 6.617 -24.344 1.00 63.94 98 GLY A CA 1
ATOM 818 C C . GLY A 1 98 ? 8.553 6.432 -25.799 1.00 63.94 98 GLY A C 1
ATOM 819 O O . GLY A 1 98 ? 9.665 5.979 -26.067 1.00 63.94 98 GLY A O 1
ATOM 820 N N . VAL A 1 99 ? 7.731 6.873 -26.754 1.00 68.94 99 VAL A N 1
ATOM 821 C CA . VAL A 1 99 ? 8.067 6.768 -28.184 1.00 68.94 99 VAL A CA 1
ATOM 822 C C . VAL A 1 99 ? 9.230 7.682 -28.571 1.00 68.94 99 VAL A C 1
ATOM 824 O O . VAL A 1 99 ? 10.027 7.339 -29.445 1.00 68.94 99 VAL A O 1
ATOM 827 N N . LYS A 1 100 ? 9.354 8.851 -27.932 1.00 69.50 100 LYS A N 1
ATOM 828 C CA . LYS A 1 100 ? 10.387 9.838 -28.263 1.00 69.50 100 LYS A CA 1
ATOM 829 C C . LYS A 1 100 ? 11.788 9.391 -27.861 1.00 69.50 100 LYS A C 1
ATOM 831 O O . LYS A 1 100 ? 12.737 9.708 -28.581 1.00 69.50 100 LYS A O 1
ATOM 836 N N . PHE A 1 101 ? 11.913 8.715 -26.723 1.00 62.81 101 PHE A N 1
ATOM 837 C CA . PHE A 1 101 ? 13.210 8.399 -26.130 1.00 62.81 101 PHE A CA 1
ATOM 838 C C . PHE A 1 101 ? 13.554 6.905 -26.153 1.00 62.81 101 PHE A C 1
ATOM 840 O O . PHE A 1 101 ? 14.740 6.593 -26.135 1.00 62.81 101 PHE A O 1
ATOM 847 N N . LEU A 1 102 ? 12.576 5.987 -26.210 1.00 59.22 102 LEU A N 1
ATOM 848 C CA . LEU A 1 102 ? 12.798 4.543 -26.011 1.00 59.22 102 LEU A CA 1
ATOM 849 C C . LEU A 1 102 ? 11.859 3.669 -26.889 1.00 59.22 102 LEU A C 1
ATOM 851 O O . LEU A 1 102 ? 10.989 2.972 -26.365 1.00 59.22 102 LEU A O 1
ATOM 855 N N . PRO A 1 103 ? 12.020 3.655 -28.226 1.00 53.41 103 PRO A N 1
ATOM 856 C CA . PRO A 1 103 ? 11.031 3.107 -29.169 1.00 53.41 103 PRO A CA 1
ATOM 857 C C . PRO A 1 103 ? 10.921 1.562 -29.253 1.00 53.41 103 PRO A C 1
ATOM 859 O O . PRO A 1 103 ? 10.378 1.055 -30.229 1.00 53.41 103 PRO A O 1
ATOM 862 N N . GLU A 1 104 ? 11.399 0.789 -28.270 1.00 48.81 104 GLU A N 1
ATOM 863 C CA . GLU A 1 104 ? 11.477 -0.686 -28.362 1.00 48.81 104 GLU A CA 1
ATOM 864 C C . GLU A 1 104 ? 10.471 -1.488 -27.521 1.00 48.81 104 GLU A C 1
ATOM 866 O O . GLU A 1 104 ? 10.606 -2.702 -27.388 1.00 48.81 104 GLU A O 1
ATOM 871 N N . GLY A 1 105 ? 9.439 -0.869 -26.949 1.00 49.53 105 GLY A N 1
ATOM 872 C CA . GLY A 1 105 ? 8.324 -1.605 -26.330 1.00 49.53 105 GLY A CA 1
ATOM 873 C C . GLY A 1 105 ? 8.663 -2.463 -25.098 1.00 49.53 105 GLY A C 1
ATOM 874 O O . GLY A 1 105 ? 7.742 -2.995 -24.499 1.00 49.53 105 GLY A O 1
ATOM 875 N N . LYS A 1 106 ? 9.940 -2.567 -24.684 1.00 49.31 106 LYS A N 1
ATOM 876 C CA . LYS A 1 106 ? 10.454 -3.256 -23.472 1.00 49.31 106 LYS A CA 1
ATOM 877 C C . LYS A 1 106 ? 10.369 -2.452 -22.179 1.00 49.31 106 LYS A C 1
ATOM 879 O O . LYS A 1 106 ? 10.751 -2.948 -21.122 1.00 49.31 106 LYS A O 1
ATOM 884 N N . TRP A 1 107 ? 9.883 -1.227 -22.295 1.00 47.81 107 TRP A N 1
ATOM 885 C CA . TRP A 1 107 ? 9.420 -0.391 -21.205 1.00 47.81 107 TRP A CA 1
ATOM 886 C C . TRP A 1 107 ? 7.902 -0.312 -21.333 1.00 47.81 107 TRP A C 1
ATOM 888 O O . TRP A 1 107 ? 7.402 0.358 -22.238 1.00 47.81 107 TRP A O 1
ATOM 898 N N . LEU A 1 108 ? 7.169 -0.957 -20.426 1.00 54.66 108 LEU A N 1
ATOM 899 C CA . LEU A 1 108 ? 5.825 -0.490 -20.100 1.00 54.66 108 LEU A CA 1
ATOM 900 C C . LEU A 1 108 ? 6.048 0.729 -19.201 1.00 54.66 108 LEU A C 1
ATOM 902 O O . LEU A 1 108 ? 6.149 0.636 -17.984 1.00 54.66 108 LEU A O 1
ATOM 906 N N . GLY A 1 109 ? 6.294 1.881 -19.832 1.00 59.28 109 GLY A N 1
ATOM 907 C CA . GLY A 1 109 ? 6.597 3.119 -19.109 1.00 59.28 109 GLY A CA 1
ATOM 908 C C . GLY A 1 109 ? 5.428 3.611 -18.252 1.00 59.28 109 GLY A C 1
ATOM 909 O O . GLY A 1 109 ? 5.642 4.450 -17.387 1.00 59.28 109 GLY A O 1
ATOM 910 N N . TYR A 1 110 ? 4.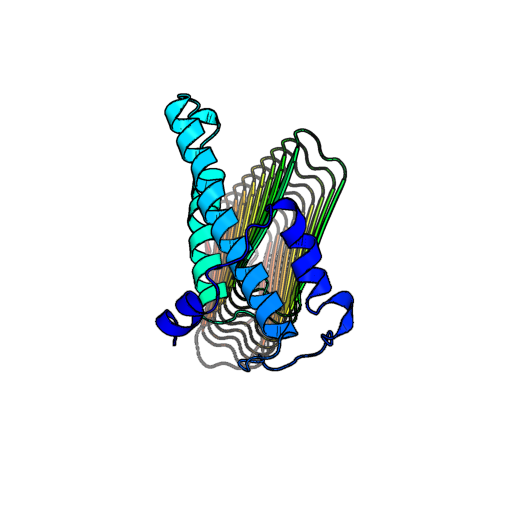224 3.093 -18.506 1.00 66.19 110 TYR A N 1
ATOM 911 C CA . TYR A 1 110 ? 2.990 3.413 -17.807 1.00 66.19 110 TYR A CA 1
ATOM 912 C C . TYR A 1 110 ? 2.043 2.208 -17.875 1.00 66.19 110 TYR A C 1
ATOM 914 O O . TYR A 1 110 ? 1.684 1.783 -18.979 1.00 66.19 110 TYR A O 1
ATOM 922 N N . ILE A 1 111 ? 1.663 1.671 -16.722 1.00 75.38 111 ILE A N 1
ATOM 923 C CA . ILE A 1 111 ? 0.599 0.681 -16.549 1.00 75.38 111 ILE A CA 1
ATOM 924 C C . ILE A 1 111 ? -0.517 1.370 -15.778 1.00 75.38 111 ILE A C 1
ATOM 926 O O . ILE A 1 111 ? -0.251 2.095 -14.824 1.00 75.38 111 ILE A O 1
ATOM 930 N N . HIS A 1 112 ? -1.744 1.192 -16.252 1.00 77.88 112 HIS A N 1
ATOM 931 C CA . HIS A 1 112 ? -2.928 1.607 -15.526 1.00 77.88 112 HIS A CA 1
ATOM 932 C C . HIS A 1 112 ? -3.934 0.477 -15.632 1.00 77.88 112 HIS A C 1
ATOM 934 O O . HIS A 1 112 ? -4.377 0.185 -16.751 1.00 77.88 112 HIS A O 1
ATOM 940 N N . ASP A 1 113 ? -4.228 -0.145 -14.499 1.00 81.25 113 ASP A N 1
ATOM 941 C CA . ASP A 1 113 ? -5.260 -1.166 -14.365 1.00 81.25 113 ASP A CA 1
ATOM 942 C C . ASP A 1 113 ? -6.414 -0.623 -13.520 1.00 81.25 113 ASP A C 1
ATOM 944 O O . ASP A 1 113 ? -6.234 0.297 -12.724 1.00 81.25 113 ASP A O 1
ATOM 948 N N . VAL A 1 114 ? -7.629 -1.078 -13.822 1.00 84.94 114 VAL A N 1
ATOM 949 C CA . VAL A 1 114 ? -8.831 -0.683 -13.084 1.00 84.94 114 VAL A CA 1
ATOM 950 C C . VAL A 1 114 ? -9.777 -1.868 -12.987 1.00 84.94 114 VAL A C 1
ATOM 952 O O . VAL A 1 114 ? -10.383 -2.286 -13.984 1.00 84.94 114 VAL A O 1
ATOM 955 N N . ILE A 1 115 ? -10.012 -2.323 -11.762 1.00 81.50 115 ILE A N 1
ATOM 956 C CA . ILE A 1 115 ? -11.039 -3.306 -11.435 1.00 81.50 115 ILE A CA 1
ATOM 957 C C . ILE A 1 115 ? -12.184 -2.600 -10.705 1.00 81.50 115 ILE A C 1
ATOM 959 O O . ILE A 1 115 ? -12.094 -2.278 -9.525 1.00 81.50 115 ILE A O 1
ATOM 963 N N . GLU A 1 116 ? -13.315 -2.409 -11.394 1.00 86.44 116 GLU A N 1
ATOM 964 C CA . GLU A 1 116 ? -14.518 -1.807 -10.802 1.00 86.44 116 GLU A CA 1
ATOM 965 C C . GLU A 1 116 ? -15.672 -2.809 -10.638 1.00 86.44 116 GLU A C 1
ATOM 967 O O . GLU A 1 116 ? -16.016 -3.592 -11.533 1.00 86.44 116 GLU A O 1
ATOM 972 N N . GLY A 1 117 ? -16.348 -2.770 -9.487 1.00 76.56 117 GLY A N 1
ATOM 973 C CA . GLY A 1 117 ? -17.502 -3.633 -9.262 1.00 76.56 117 GLY A CA 1
ATOM 974 C C . GLY A 1 117 ? -18.305 -3.333 -8.003 1.00 76.56 117 GLY A C 1
ATOM 975 O O . GLY A 1 117 ? -17.798 -3.084 -6.918 1.00 76.56 117 GLY A O 1
ATOM 976 N N . LYS A 1 118 ? -19.635 -3.441 -8.095 1.00 80.44 118 LYS A N 1
ATOM 977 C CA . LYS A 1 118 ? -20.505 -3.233 -6.921 1.00 80.44 118 LYS A CA 1
ATOM 978 C C . LYS A 1 118 ? -20.297 -4.292 -5.826 1.00 80.44 118 LYS A C 1
ATOM 980 O O . LYS A 1 118 ? -20.506 -3.994 -4.652 1.00 80.44 118 LYS A O 1
ATOM 985 N N . TRP A 1 119 ?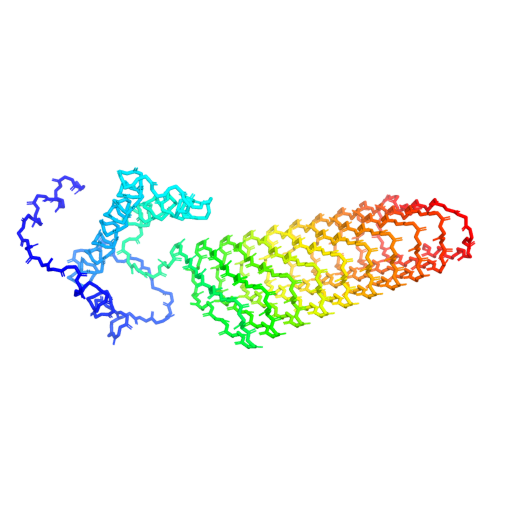 -19.994 -5.522 -6.223 1.00 88.19 119 TRP A N 1
ATOM 986 C CA . TRP A 1 119 ? -19.786 -6.667 -5.341 1.00 88.19 119 TRP A CA 1
ATOM 987 C C . TRP A 1 119 ? -18.704 -7.543 -5.955 1.00 88.19 119 TRP A C 1
ATOM 989 O O . TRP A 1 119 ? -18.974 -8.214 -6.952 1.00 88.19 119 TRP A O 1
ATOM 999 N N . LEU A 1 120 ? -17.516 -7.544 -5.363 1.00 83.94 120 LEU A N 1
ATOM 1000 C CA . LEU A 1 120 ? -16.406 -8.386 -5.788 1.00 83.94 120 LEU A CA 1
ATOM 1001 C C . LEU A 1 120 ? -16.021 -9.274 -4.606 1.00 83.94 120 LEU A C 1
ATOM 1003 O O . LEU A 1 120 ? -15.699 -8.803 -3.520 1.00 83.94 120 LEU A O 1
ATOM 1007 N N . GLY A 1 121 ? -16.178 -10.585 -4.784 1.00 78.25 121 GLY A N 1
ATOM 1008 C CA . GLY A 1 121 ? -15.940 -11.545 -3.705 1.00 78.25 121 GLY A CA 1
ATOM 1009 C C . GLY A 1 121 ? -14.459 -11.858 -3.510 1.00 78.25 121 GLY A C 1
ATOM 1010 O O . GLY A 1 121 ? -14.012 -11.975 -2.376 1.00 78.25 121 GLY A O 1
ATOM 1011 N N . TYR A 1 122 ? -13.733 -11.998 -4.616 1.00 88.00 122 TYR A N 1
ATOM 1012 C CA . TYR A 1 122 ? -12.319 -12.341 -4.659 1.00 88.00 122 TYR A CA 1
ATOM 1013 C C . TYR A 1 122 ? -11.696 -11.635 -5.858 1.00 88.00 122 TYR A C 1
ATOM 1015 O O . TYR A 1 122 ? -12.223 -11.754 -6.969 1.00 88.00 122 TYR A O 1
ATOM 1023 N N . ILE A 1 123 ? -10.614 -10.914 -5.615 1.00 87.31 123 ILE A N 1
ATOM 1024 C CA . ILE A 1 123 ? -9.811 -10.227 -6.618 1.00 87.31 123 ILE A CA 1
ATOM 1025 C C . ILE A 1 123 ? -8.390 -10.741 -6.462 1.00 87.31 123 ILE A C 1
ATOM 1027 O O . ILE A 1 123 ? -7.902 -10.898 -5.345 1.00 87.31 123 ILE A O 1
ATOM 1031 N N . HIS A 1 124 ? -7.785 -11.069 -7.593 1.00 86.25 124 HIS A N 1
ATOM 1032 C CA . HIS A 1 124 ? -6.378 -11.396 -7.677 1.00 86.25 124 HIS A CA 1
ATOM 1033 C C . HIS A 1 124 ? -5.852 -10.706 -8.922 1.00 86.25 124 HIS A C 1
ATOM 1035 O O . HIS A 1 124 ? -6.219 -11.125 -10.028 1.00 86.25 124 HIS A O 1
ATOM 1041 N N . ASP A 1 125 ? -5.082 -9.648 -8.713 1.00 86.12 125 ASP A N 1
ATOM 1042 C CA . ASP A 1 125 ? -4.439 -8.889 -9.775 1.00 86.12 125 ASP A CA 1
ATOM 1043 C C . ASP A 1 125 ? -2.923 -9.067 -9.692 1.00 86.12 125 ASP A C 1
ATOM 1045 O O . ASP A 1 125 ? -2.378 -9.403 -8.639 1.00 86.12 125 ASP A O 1
ATOM 1049 N N . VAL A 1 126 ? -2.273 -9.037 -10.852 1.00 85.56 126 VAL A N 1
ATOM 1050 C CA . VAL A 1 126 ? -0.831 -9.249 -10.965 1.00 85.56 126 VAL A CA 1
ATOM 1051 C C . VAL A 1 126 ? -0.275 -8.382 -12.084 1.00 85.56 126 VAL A C 1
ATOM 1053 O O . VAL A 1 126 ? -0.455 -8.668 -13.275 1.00 85.56 126 VAL A O 1
ATOM 1056 N N . ILE A 1 127 ? 0.527 -7.396 -11.699 1.00 83.25 127 ILE A N 1
ATOM 1057 C CA . ILE A 1 127 ? 1.305 -6.562 -12.605 1.00 83.25 127 ILE A CA 1
ATOM 1058 C C . ILE A 1 127 ? 2.768 -7.013 -12.566 1.00 83.25 127 ILE A C 1
ATOM 1060 O O . ILE A 1 127 ? 3.548 -6.639 -11.693 1.00 83.25 127 ILE A O 1
ATOM 1064 N N . GLU A 1 128 ? 3.181 -7.790 -13.572 1.00 81.81 128 GLU A N 1
ATOM 1065 C CA . GLU A 1 128 ? 4.571 -8.241 -13.707 1.00 81.81 128 GLU A CA 1
ATOM 1066 C C . GLU A 1 128 ? 5.343 -7.489 -14.804 1.00 81.81 128 GLU A C 1
ATOM 1068 O O . GLU A 1 128 ? 4.908 -7.329 -15.952 1.00 81.81 128 GLU A O 1
ATOM 1073 N N . GLY A 1 129 ? 6.564 -7.055 -14.489 1.00 68.69 129 GLY A N 1
ATOM 1074 C CA . GLY A 1 129 ? 7.406 -6.404 -15.479 1.00 68.69 129 GLY A CA 1
ATOM 1075 C C . GLY A 1 129 ? 8.823 -6.107 -15.024 1.00 68.69 129 GLY A C 1
ATOM 1076 O O . GLY A 1 129 ? 9.106 -5.571 -13.964 1.00 68.69 129 GLY A O 1
ATOM 1077 N N . LYS A 1 130 ? 9.792 -6.374 -15.897 1.00 64.88 130 LYS A N 1
ATOM 1078 C CA . LYS A 1 130 ? 11.206 -6.151 -15.567 1.00 64.88 130 LYS A CA 1
ATOM 1079 C C . LYS A 1 130 ? 11.567 -4.680 -15.311 1.00 64.88 130 LYS A C 1
ATOM 1081 O O . LYS A 1 130 ? 12.485 -4.415 -14.537 1.00 64.88 130 LYS A O 1
ATOM 1086 N N . TRP A 1 131 ? 10.937 -3.767 -16.041 1.00 67.06 131 TRP A N 1
ATOM 1087 C CA . TRP A 1 131 ? 11.154 -2.324 -15.963 1.00 67.06 131 TRP A CA 1
ATOM 1088 C C . TRP A 1 131 ? 9.797 -1.642 -16.105 1.00 67.06 131 TRP A C 1
ATOM 1090 O O . TRP A 1 131 ? 9.300 -1.511 -17.228 1.00 67.06 131 TRP A O 1
ATOM 1100 N N . LEU A 1 132 ? 9.213 -1.239 -14.981 1.00 73.44 132 LEU A N 1
ATOM 1101 C CA . LEU A 1 132 ? 7.940 -0.530 -14.932 1.00 73.44 132 LEU A CA 1
ATOM 1102 C C . LEU A 1 132 ? 8.207 0.898 -14.466 1.00 73.44 132 LEU A C 1
ATOM 1104 O O . LEU A 1 132 ? 8.806 1.136 -13.418 1.00 73.44 132 LEU A O 1
ATOM 1108 N N . GLY A 1 133 ? 7.860 1.854 -15.325 1.00 71.75 133 GLY A N 1
ATOM 1109 C CA . GLY A 1 133 ? 8.157 3.266 -15.081 1.00 71.75 133 GLY A CA 1
ATOM 1110 C C . GLY A 1 133 ? 7.177 3.896 -14.100 1.00 71.75 133 GLY A C 1
ATOM 1111 O O . GLY A 1 133 ? 7.595 4.524 -13.133 1.00 71.75 133 GLY A O 1
ATOM 1112 N N . TYR A 1 134 ? 5.891 3.718 -14.377 1.00 79.25 134 TYR A N 1
ATOM 1113 C CA . TYR A 1 134 ? 4.781 4.242 -13.601 1.00 79.25 134 TYR A CA 1
ATOM 1114 C C . TYR A 1 134 ? 3.673 3.193 -13.593 1.00 79.25 134 TYR A C 1
ATOM 1116 O O . TYR A 1 134 ? 3.322 2.682 -14.660 1.00 79.25 134 TYR A O 1
ATOM 1124 N N . ILE A 1 135 ? 3.145 2.879 -12.422 1.00 85.75 135 ILE A N 1
ATOM 1125 C CA . ILE A 1 135 ? 2.031 1.957 -12.227 1.00 85.75 135 ILE A CA 1
ATOM 1126 C C . ILE A 1 135 ? 0.943 2.720 -11.492 1.00 85.75 135 ILE A C 1
ATOM 1128 O O . ILE A 1 135 ? 1.234 3.475 -10.566 1.00 85.75 135 ILE A O 1
ATOM 1132 N N . HIS A 1 136 ? -0.279 2.563 -11.975 1.00 87.12 136 HIS A N 1
ATOM 1133 C CA . HIS A 1 136 ? -1.472 3.069 -11.332 1.00 87.12 136 HIS A CA 1
ATOM 1134 C C . HIS A 1 136 ? -2.524 1.983 -11.328 1.00 87.12 136 HIS A C 1
ATOM 1136 O O . HIS A 1 136 ? -3.186 1.785 -12.349 1.00 87.12 136 HIS A O 1
ATOM 1142 N N . ASP A 1 137 ? -2.615 1.267 -10.223 1.00 90.75 137 ASP A N 1
ATOM 1143 C CA . ASP A 1 137 ? -3.623 0.237 -10.043 1.00 90.75 137 ASP A CA 1
ATOM 1144 C C . ASP A 1 137 ? -4.770 0.798 -9.204 1.00 90.75 137 ASP A C 1
ATOM 1146 O O . ASP A 1 137 ? -4.574 1.681 -8.368 1.00 90.75 137 ASP A O 1
ATOM 1150 N N . VAL A 1 138 ? -5.994 0.417 -9.555 1.00 91.31 138 VAL A N 1
ATOM 1151 C CA . VAL A 1 138 ? -7.199 0.906 -8.892 1.00 91.31 138 VAL A CA 1
ATOM 1152 C C . VAL A 1 138 ? -8.215 -0.215 -8.779 1.00 91.31 138 VAL A C 1
ATOM 1154 O O . VAL A 1 138 ? -8.815 -0.649 -9.770 1.00 91.31 138 VAL A O 1
ATOM 1157 N N . ILE A 1 139 ? -8.537 -0.581 -7.546 1.00 91.38 139 ILE A N 1
ATOM 1158 C CA . ILE A 1 139 ? -9.609 -1.514 -7.226 1.00 91.38 139 ILE A CA 1
ATOM 1159 C C . ILE A 1 139 ? -10.732 -0.755 -6.513 1.00 91.38 139 ILE A C 1
ATOM 1161 O O . ILE A 1 139 ? -10.636 -0.403 -5.339 1.00 91.38 139 ILE A O 1
ATOM 1165 N N . GLU A 1 140 ? -11.855 -0.540 -7.207 1.00 92.19 140 GLU A N 1
ATOM 1166 C CA . GLU A 1 140 ? -13.010 0.183 -6.661 1.00 92.19 140 GLU A CA 1
ATOM 1167 C C . GLU A 1 140 ? -14.232 -0.732 -6.501 1.00 92.19 140 GLU A C 1
ATOM 1169 O O . GLU A 1 140 ? -14.743 -1.350 -7.449 1.00 92.19 140 GLU A O 1
ATOM 1174 N N . GLY A 1 141 ? -14.811 -0.759 -5.299 1.00 86.81 141 GLY A N 1
ATOM 1175 C CA . GLY A 1 141 ? -16.094 -1.418 -5.119 1.00 86.81 141 GLY A CA 1
ATOM 1176 C C . GLY A 1 141 ? -16.801 -1.197 -3.796 1.00 86.81 141 GLY A C 1
ATOM 1177 O O . GLY A 1 141 ? -16.240 -0.939 -2.742 1.00 86.81 141 GLY A O 1
ATOM 1178 N N . LYS A 1 142 ? -18.127 -1.358 -3.801 1.00 86.62 142 LYS A N 1
ATOM 1179 C CA . LYS A 1 142 ? -18.917 -1.157 -2.572 1.00 86.62 142 LYS A CA 1
ATOM 1180 C C . LYS A 1 142 ? -18.662 -2.247 -1.522 1.00 86.62 142 LYS A C 1
ATOM 1182 O O . LYS A 1 142 ? -18.824 -1.987 -0.329 1.00 86.62 142 LYS A O 1
ATOM 1187 N N . TRP A 1 143 ? -18.383 -3.462 -1.969 1.00 91.75 143 TRP A N 1
ATOM 1188 C CA . TRP A 1 143 ? -18.106 -4.622 -1.130 1.00 91.75 143 TRP A CA 1
ATOM 1189 C C . TRP A 1 143 ? -17.021 -5.444 -1.804 1.00 91.75 143 TRP A C 1
ATOM 1191 O O . TRP A 1 143 ? -17.297 -6.057 -2.840 1.00 91.75 143 TRP A O 1
ATOM 1201 N N . LEU A 1 144 ? -15.843 -5.452 -1.193 1.00 90.06 144 LEU A N 1
ATOM 1202 C CA . LEU A 1 144 ? -14.680 -6.213 -1.619 1.00 90.06 144 LEU A CA 1
ATOM 1203 C C . LEU A 1 144 ? -14.372 -7.237 -0.522 1.00 90.06 144 LEU A C 1
ATOM 1205 O O . LEU A 1 144 ? -14.194 -6.895 0.648 1.00 90.06 144 LEU A O 1
ATOM 1209 N N . GLY A 1 145 ? -14.463 -8.517 -0.879 1.00 87.25 145 GLY A N 1
ATOM 1210 C CA . GLY A 1 145 ? -14.323 -9.620 0.069 1.00 87.25 145 GLY A CA 1
ATOM 1211 C C . GLY A 1 145 ? -12.865 -9.904 0.408 1.00 87.25 145 GLY A C 1
ATOM 1212 O O . GLY A 1 145 ? -12.462 -9.744 1.556 1.00 87.25 145 GLY A O 1
ATOM 1213 N N . TYR A 1 146 ? -12.114 -10.343 -0.596 1.00 92.19 146 TYR A N 1
ATOM 1214 C CA . TYR A 1 146 ? -10.693 -10.654 -0.514 1.00 92.19 146 TYR A CA 1
ATOM 1215 C C . TYR A 1 146 ? -9.987 -10.040 -1.718 1.00 92.19 146 TYR A C 1
ATOM 1217 O O . TYR A 1 146 ? -10.446 -10.240 -2.848 1.00 92.19 146 TYR A O 1
ATOM 1225 N N . ILE A 1 147 ? -8.905 -9.323 -1.464 1.00 93.94 147 ILE A N 1
ATOM 1226 C CA . ILE A 1 147 ? -8.039 -8.718 -2.469 1.00 93.94 147 ILE A CA 1
ATOM 1227 C C . ILE A 1 147 ? -6.637 -9.271 -2.252 1.00 93.94 147 ILE A C 1
ATOM 1229 O O . ILE A 1 147 ? -6.215 -9.479 -1.114 1.00 93.94 147 ILE A O 1
ATOM 1233 N N . HIS A 1 148 ? -5.990 -9.591 -3.361 1.00 91.75 148 HIS A N 1
ATOM 1234 C CA . HIS A 1 148 ? -4.585 -9.932 -3.415 1.00 91.75 148 HIS A CA 1
ATOM 1235 C C . HIS A 1 148 ? -4.020 -9.247 -4.647 1.00 91.75 148 HIS A C 1
ATOM 1237 O O . HIS A 1 148 ? -4.262 -9.748 -5.751 1.00 91.75 148 HIS A O 1
ATOM 1243 N N . ASP A 1 149 ? -3.367 -8.105 -4.470 1.00 91.88 149 ASP A N 1
ATOM 1244 C CA . ASP A 1 149 ? -2.650 -7.446 -5.555 1.00 91.88 149 ASP A CA 1
ATOM 1245 C C . ASP A 1 149 ? -1.144 -7.712 -5.460 1.00 91.88 149 ASP A C 1
ATOM 1247 O O . ASP A 1 149 ? -0.568 -7.846 -4.379 1.00 91.88 149 ASP A O 1
ATOM 1251 N N . VAL A 1 150 ? -0.509 -7.891 -6.616 1.00 91.69 150 VAL A N 1
ATOM 1252 C CA . VAL A 1 150 ? 0.916 -8.196 -6.709 1.00 91.69 150 VAL A CA 1
ATOM 1253 C C . VAL A 1 150 ? 1.555 -7.386 -7.823 1.00 91.69 150 VAL A C 1
ATOM 1255 O O . VAL A 1 150 ? 1.335 -7.635 -9.011 1.00 91.69 150 VAL A O 1
ATOM 1258 N N . ILE A 1 151 ? 2.480 -6.512 -7.446 1.00 92.19 151 ILE A N 1
ATOM 1259 C CA . ILE A 1 151 ? 3.325 -5.763 -8.367 1.00 92.19 151 ILE A CA 1
ATOM 1260 C C . ILE A 1 151 ? 4.758 -6.292 -8.271 1.00 92.19 151 ILE A C 1
ATOM 1262 O O . ILE A 1 151 ? 5.489 -6.013 -7.321 1.00 92.19 151 ILE A O 1
ATOM 1266 N N . GLU A 1 152 ? 5.207 -7.019 -9.298 1.00 90.19 152 GLU A N 1
ATOM 1267 C CA . GLU A 1 152 ? 6.562 -7.584 -9.342 1.00 90.19 152 GLU A CA 1
ATOM 1268 C C . GLU A 1 152 ? 7.409 -6.945 -10.448 1.00 90.19 152 GLU A C 1
ATOM 1270 O O . GLU A 1 152 ? 7.085 -6.976 -11.645 1.00 90.19 152 GLU A O 1
ATOM 1275 N N . GLY A 1 153 ? 8.585 -6.432 -10.078 1.00 82.06 153 GLY A N 1
ATOM 1276 C CA . GLY A 1 153 ? 9.519 -5.929 -11.070 1.00 82.06 153 GLY A CA 1
ATOM 1277 C C . GLY A 1 153 ? 10.940 -5.672 -10.602 1.00 82.06 153 GLY A C 1
ATOM 1278 O O . GLY A 1 153 ? 11.240 -5.256 -9.494 1.00 82.06 153 GLY A O 1
ATOM 1279 N N . LYS A 1 154 ? 11.909 -5.838 -11.508 1.00 77.88 154 LYS A N 1
ATOM 1280 C CA . LYS A 1 154 ? 13.317 -5.561 -11.164 1.00 77.88 154 LYS A CA 1
ATOM 1281 C C . LYS A 1 154 ? 13.577 -4.065 -10.930 1.00 77.88 154 LYS A C 1
ATOM 1283 O O . LYS A 1 154 ? 14.512 -3.720 -10.203 1.00 77.88 154 LYS A O 1
ATOM 1288 N N . TRP A 1 155 ? 12.848 -3.205 -11.624 1.00 79.69 155 TRP A N 1
ATOM 1289 C CA . TRP A 1 155 ? 12.943 -1.756 -11.515 1.00 79.69 155 TRP A CA 1
ATOM 1290 C C . TRP A 1 155 ? 11.542 -1.182 -11.623 1.00 79.69 155 TRP A C 1
ATOM 1292 O O . TRP A 1 155 ? 10.907 -1.323 -12.669 1.00 79.69 155 TRP A O 1
ATOM 1302 N N . LEU A 1 156 ? 11.118 -0.542 -10.548 1.00 83.56 156 LEU A N 1
ATOM 1303 C CA . LEU A 1 156 ? 9.793 0.002 -10.333 1.00 83.56 156 LEU A CA 1
ATOM 1304 C C . LEU A 1 156 ? 9.986 1.485 -9.995 1.00 83.56 156 LEU A C 1
ATOM 1306 O O . LEU A 1 156 ? 10.634 1.839 -9.011 1.00 83.56 156 LEU A O 1
ATOM 1310 N N . GLY A 1 157 ? 9.581 2.359 -10.915 1.00 80.25 157 GLY A N 1
ATOM 1311 C CA . GLY A 1 157 ? 9.860 3.792 -10.826 1.00 80.25 157 GLY A CA 1
ATOM 1312 C C . GLY A 1 157 ? 8.929 4.507 -9.855 1.00 80.25 157 GLY A C 1
ATOM 1313 O O . GLY A 1 157 ? 9.393 5.065 -8.864 1.00 80.25 157 GLY A O 1
ATOM 1314 N N . TYR A 1 158 ? 7.640 4.495 -10.174 1.00 85.62 158 TYR A N 1
ATOM 1315 C CA . TYR A 1 158 ? 6.564 5.078 -9.384 1.00 85.62 158 TYR A CA 1
ATOM 1316 C C . TYR A 1 158 ? 5.397 4.095 -9.343 1.00 85.62 158 TYR A C 1
ATOM 1318 O O . TYR A 1 158 ? 4.989 3.608 -10.400 1.00 85.62 158 TYR A O 1
ATOM 1326 N N . ILE A 1 159 ? 4.876 3.827 -8.158 1.00 92.25 159 ILE A N 1
ATOM 1327 C CA . ILE A 1 159 ? 3.688 3.012 -7.927 1.00 92.25 159 ILE A CA 1
ATOM 1328 C C . ILE A 1 159 ? 2.685 3.881 -7.185 1.00 92.25 159 ILE A C 1
ATOM 1330 O O . ILE A 1 159 ? 3.067 4.659 -6.311 1.00 92.25 159 ILE A O 1
ATOM 1334 N N . HIS A 1 160 ? 1.437 3.806 -7.624 1.00 92.38 160 HIS A N 1
ATOM 1335 C CA . HIS A 1 160 ? 0.299 4.351 -6.912 1.00 92.38 160 HIS A CA 1
ATOM 1336 C C . HIS A 1 160 ? -0.832 3.344 -7.010 1.00 92.38 160 HIS A C 1
ATOM 1338 O O . HIS A 1 160 ? -1.500 3.303 -8.047 1.00 92.38 160 HIS A O 1
ATOM 1344 N N . ASP A 1 161 ? -0.977 2.519 -5.981 1.00 94.25 161 ASP A N 1
ATOM 1345 C CA . ASP A 1 161 ? -2.097 1.597 -5.852 1.00 94.25 161 ASP A CA 1
ATOM 1346 C C . ASP A 1 161 ? -3.205 2.222 -4.995 1.00 94.25 161 ASP A C 1
ATOM 1348 O O . ASP A 1 161 ? -2.955 2.985 -4.058 1.00 94.25 161 ASP A O 1
ATOM 1352 N N . VAL A 1 162 ? -4.453 1.975 -5.379 1.00 95.12 162 VAL A N 1
ATOM 1353 C CA . VAL A 1 162 ? -5.633 2.521 -4.717 1.00 95.12 162 VAL A CA 1
ATOM 1354 C C . VAL A 1 162 ? -6.707 1.453 -4.589 1.00 95.12 162 VAL A C 1
ATOM 1356 O O . VAL A 1 162 ? -7.355 1.070 -5.567 1.00 95.12 162 VAL A O 1
ATOM 1359 N N . ILE A 1 163 ? -7.023 1.088 -3.351 1.00 96.31 163 ILE A N 1
ATOM 1360 C CA . ILE A 1 163 ? -8.161 0.237 -3.018 1.00 96.31 163 ILE A CA 1
ATOM 1361 C C . ILE A 1 163 ? -9.221 1.072 -2.305 1.00 96.31 163 ILE A C 1
ATOM 1363 O O . ILE A 1 163 ? -9.090 1.429 -1.134 1.00 96.31 163 ILE A O 1
ATOM 1367 N N . GLU A 1 164 ? -10.338 1.329 -2.989 1.00 95.69 164 GLU A N 1
ATOM 1368 C CA . GLU A 1 164 ? -11.465 2.069 -2.417 1.00 95.69 164 GLU A CA 1
ATOM 1369 C C . GLU A 1 164 ? -12.693 1.169 -2.254 1.00 95.69 164 GLU A C 1
ATOM 1371 O O . GLU A 1 164 ? -13.251 0.604 -3.207 1.00 95.69 164 GLU A O 1
ATOM 1376 N N . GLY A 1 165 ? -13.208 1.089 -1.024 1.00 90.75 165 GLY A N 1
ATOM 1377 C CA . GLY A 1 165 ? -14.468 0.406 -0.806 1.00 90.75 165 GLY A CA 1
ATOM 1378 C C . GLY A 1 165 ? -15.166 0.644 0.519 1.00 90.75 165 GLY A C 1
ATOM 1379 O O . GLY A 1 165 ? -14.597 0.837 1.583 1.00 90.75 165 GLY A O 1
ATOM 1380 N N . LYS A 1 166 ? -16.501 0.560 0.510 1.00 91.81 166 LYS A N 1
ATOM 1381 C CA . LYS A 1 166 ? -17.274 0.748 1.752 1.00 91.81 166 LYS A CA 1
ATOM 1382 C C . LYS A 1 166 ? -17.041 -0.382 2.766 1.00 91.81 166 LYS A C 1
ATOM 1384 O O . LYS A 1 166 ? -17.171 -0.148 3.969 1.00 91.81 166 LYS A O 1
ATOM 1389 N N . TRP A 1 167 ? -16.828 -1.596 2.281 1.00 95.12 167 TRP A N 1
ATOM 1390 C CA . TRP A 1 167 ? -16.542 -2.778 3.083 1.00 95.12 167 TRP A CA 1
ATOM 1391 C C . TRP A 1 167 ? -15.426 -3.550 2.404 1.00 95.12 167 TRP A C 1
ATOM 1393 O O . TRP A 1 167 ? -15.621 -4.021 1.283 1.00 95.12 167 TRP A O 1
ATOM 1403 N N . LEU A 1 168 ? -14.321 -3.683 3.120 1.00 93.44 168 LEU A N 1
ATOM 1404 C CA . LEU A 1 168 ? -13.092 -4.333 2.708 1.00 93.44 168 LEU A CA 1
ATOM 1405 C C . LEU A 1 168 ? -12.817 -5.439 3.731 1.00 93.44 168 LEU A C 1
ATOM 1407 O O . LEU A 1 168 ? -12.679 -5.176 4.928 1.00 93.44 168 LEU A O 1
ATOM 1411 N N . GLY A 1 169 ? -12.896 -6.692 3.289 1.00 92.56 169 GLY A N 1
ATOM 1412 C CA . GLY A 1 169 ? -12.781 -7.848 4.176 1.00 92.56 169 GLY A CA 1
ATOM 1413 C C . GLY A 1 169 ? -11.333 -8.165 4.528 1.00 92.56 169 GLY A C 1
ATOM 1414 O O . GLY A 1 169 ? -10.957 -8.081 5.696 1.00 92.56 169 GLY A O 1
ATOM 1415 N N . TYR A 1 170 ? -10.562 -8.551 3.518 1.00 95.44 170 TYR A N 1
ATOM 1416 C CA . TYR A 1 170 ? -9.150 -8.899 3.616 1.00 95.44 170 TYR A CA 1
ATOM 1417 C C . TYR A 1 170 ? -8.410 -8.311 2.415 1.00 95.44 170 TYR A C 1
ATOM 1419 O O . TYR A 1 170 ? -8.868 -8.497 1.285 1.00 95.44 170 TYR A O 1
ATOM 1427 N N . ILE A 1 171 ? -7.299 -7.640 2.677 1.00 96.62 171 ILE A N 1
ATOM 1428 C CA . ILE A 1 171 ? -6.386 -7.065 1.689 1.00 96.62 171 ILE A CA 1
ATOM 1429 C C . ILE A 1 171 ? -5.003 -7.647 1.963 1.00 96.62 171 ILE A C 1
ATOM 1431 O O . ILE A 1 171 ? -4.666 -7.905 3.124 1.00 96.62 171 ILE A O 1
ATOM 1435 N N . HIS A 1 172 ? -4.273 -7.955 0.899 1.00 95.75 172 HIS A N 1
ATOM 1436 C CA . HIS A 1 172 ? -2.889 -8.383 0.988 1.00 95.75 172 HIS A CA 1
ATOM 1437 C C . HIS A 1 172 ? -2.181 -7.971 -0.281 1.00 95.75 172 HIS A C 1
ATOM 1439 O O . HIS A 1 172 ? -2.293 -8.681 -1.286 1.00 95.75 172 HIS A O 1
ATOM 1445 N N . ASP A 1 173 ? -1.476 -6.854 -0.209 1.00 95.06 173 ASP A N 1
ATOM 1446 C CA . ASP A 1 173 ? -0.829 -6.277 -1.372 1.00 95.06 173 ASP A CA 1
ATOM 1447 C C . ASP A 1 173 ? 0.680 -6.470 -1.266 1.00 95.06 173 ASP A C 1
ATOM 1449 O O . ASP A 1 173 ? 1.285 -6.396 -0.193 1.00 95.06 173 ASP A O 1
ATOM 1453 N N . VAL A 1 174 ? 1.294 -6.845 -2.386 1.00 95.38 174 VAL A N 1
ATOM 1454 C CA . VAL A 1 174 ? 2.710 -7.207 -2.427 1.00 95.38 174 VAL A CA 1
ATOM 1455 C C . VAL A 1 174 ? 3.405 -6.440 -3.532 1.00 95.38 174 VAL A C 1
ATOM 1457 O O . VAL A 1 174 ? 3.164 -6.669 -4.717 1.00 95.38 174 VAL A O 1
ATOM 1460 N N . ILE A 1 175 ? 4.361 -5.602 -3.148 1.00 96.50 175 ILE A N 1
ATOM 1461 C CA . ILE A 1 175 ? 5.251 -4.909 -4.070 1.00 96.50 175 ILE A CA 1
ATOM 1462 C C . ILE A 1 175 ? 6.662 -5.465 -3.904 1.00 96.50 175 ILE A C 1
ATOM 1464 O O . ILE A 1 175 ? 7.372 -5.156 -2.946 1.00 96.50 175 ILE A O 1
ATOM 1468 N N . GLU A 1 176 ? 7.118 -6.246 -4.885 1.00 95.25 176 GLU A N 1
ATOM 1469 C CA . GLU A 1 176 ? 8.468 -6.811 -4.882 1.00 95.25 176 GLU A CA 1
ATOM 1470 C C . GLU A 1 176 ? 9.329 -6.201 -5.989 1.00 95.25 176 GLU A C 1
ATOM 1472 O O . GLU A 1 176 ? 9.049 -6.298 -7.194 1.00 95.25 176 GLU A O 1
ATOM 1477 N N . GLY A 1 177 ? 10.470 -5.625 -5.600 1.00 88.50 177 GLY A N 1
ATOM 1478 C CA . GLY A 1 177 ? 11.434 -5.185 -6.589 1.00 88.50 177 GLY A CA 1
ATOM 1479 C C . GLY A 1 177 ? 12.835 -4.862 -6.113 1.00 88.50 177 GLY A C 1
ATOM 1480 O O . GLY A 1 177 ? 13.116 -4.396 -5.018 1.00 88.50 177 GLY A O 1
ATOM 1481 N N . LYS A 1 178 ? 13.814 -5.034 -7.006 1.00 85.31 178 LYS A N 1
ATOM 1482 C CA . LYS A 1 178 ? 15.213 -4.723 -6.656 1.00 85.31 178 LYS A CA 1
ATOM 1483 C C . LYS A 1 178 ? 15.450 -3.219 -6.452 1.00 85.31 178 LYS A C 1
ATOM 1485 O O . LYS A 1 178 ? 16.366 -2.849 -5.714 1.00 85.31 178 LYS A O 1
ATOM 1490 N N . TRP A 1 179 ? 14.728 -2.384 -7.185 1.00 87.75 179 TRP A N 1
ATOM 1491 C CA . TRP A 1 179 ? 14.782 -0.929 -7.103 1.00 87.75 179 TRP A CA 1
ATOM 1492 C C . TRP A 1 179 ? 13.360 -0.401 -7.170 1.00 87.75 179 TRP A C 1
ATOM 1494 O O . TRP A 1 179 ? 12.724 -0.561 -8.210 1.00 87.75 179 TRP A O 1
ATOM 1504 N N . LEU A 1 180 ? 12.929 0.238 -6.092 1.00 90.06 180 LEU A N 1
ATOM 1505 C CA . LEU A 1 180 ? 11.642 0.899 -5.936 1.00 90.06 180 LEU A CA 1
ATOM 1506 C C . LEU A 1 180 ? 11.913 2.384 -5.699 1.00 90.06 180 LEU A C 1
ATOM 1508 O O . LEU A 1 180 ? 12.629 2.760 -4.768 1.00 90.06 180 LEU A O 1
ATOM 1512 N N . GLY A 1 181 ? 11.449 3.222 -6.620 1.00 84.12 181 GLY A N 1
ATOM 1513 C CA . GLY A 1 181 ? 11.699 4.660 -6.584 1.00 84.12 181 GLY A CA 1
ATOM 1514 C C . GLY A 1 181 ? 10.763 5.380 -5.622 1.00 84.12 181 GLY A C 1
ATOM 1515 O O . GLY A 1 181 ? 11.229 5.981 -4.656 1.00 84.12 181 GLY A O 1
ATOM 1516 N N . TYR A 1 182 ? 9.471 5.327 -5.921 1.00 89.88 182 TYR A N 1
ATOM 1517 C CA . TYR A 1 182 ? 8.397 5.944 -5.155 1.00 89.88 182 TYR A CA 1
ATOM 1518 C C . TYR A 1 182 ? 7.209 4.985 -5.106 1.00 89.88 182 TYR A C 1
ATOM 1520 O O . TYR A 1 182 ? 6.799 4.493 -6.158 1.00 89.88 182 TYR A O 1
ATOM 1528 N N . ILE A 1 183 ? 6.684 4.744 -3.917 1.00 95.38 183 ILE A N 1
ATOM 1529 C CA . ILE A 1 183 ? 5.466 3.975 -3.665 1.00 95.38 183 ILE A CA 1
ATOM 1530 C C . ILE A 1 183 ? 4.526 4.891 -2.893 1.00 95.38 183 ILE A C 1
ATOM 1532 O O . ILE A 1 183 ? 4.987 5.715 -2.095 1.00 95.38 183 ILE A O 1
ATOM 1536 N N . HIS A 1 184 ? 3.247 4.813 -3.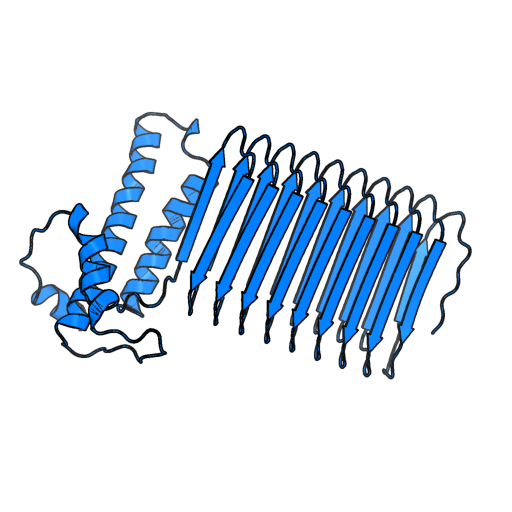219 1.00 94.69 184 HIS A N 1
ATOM 1537 C CA . HIS A 1 184 ? 2.205 5.508 -2.494 1.00 94.69 184 HIS A CA 1
ATOM 1538 C C . HIS A 1 184 ? 0.947 4.682 -2.609 1.00 94.69 184 HIS A C 1
ATOM 1540 O O . HIS A 1 184 ? 0.295 4.751 -3.648 1.00 94.69 184 HIS A O 1
ATOM 1546 N N . ASP A 1 185 ? 0.627 3.918 -1.580 1.00 95.31 185 ASP A N 1
ATOM 1547 C CA . ASP A 1 185 ? -0.528 3.036 -1.622 1.00 95.31 185 ASP A CA 1
ATOM 1548 C C . ASP A 1 185 ? -1.639 3.597 -0.738 1.00 95.31 185 ASP A C 1
ATOM 1550 O O . ASP A 1 185 ? -1.403 4.185 0.320 1.00 95.31 185 ASP A O 1
ATOM 1554 N N . VAL A 1 186 ? -2.875 3.520 -1.227 1.00 96.00 186 VAL A N 1
ATOM 1555 C CA . VAL A 1 186 ? -4.031 4.120 -0.558 1.00 96.00 186 VAL A CA 1
ATOM 1556 C C . VAL A 1 186 ? -5.132 3.091 -0.401 1.00 96.00 186 VAL A C 1
ATOM 1558 O O . VAL A 1 186 ? -5.760 2.674 -1.373 1.00 96.00 186 VAL A O 1
ATOM 1561 N N . ILE A 1 187 ? -5.450 2.765 0.846 1.00 97.38 187 ILE A N 1
ATOM 1562 C CA . ILE A 1 187 ? -6.571 1.904 1.200 1.00 97.38 187 ILE A CA 1
ATOM 1563 C C . ILE A 1 187 ? -7.615 2.742 1.942 1.00 97.38 187 ILE A C 1
ATOM 1565 O O . ILE A 1 187 ? -7.461 3.078 3.117 1.00 97.38 187 ILE A O 1
ATOM 1569 N N . GLU A 1 188 ? -8.732 3.044 1.276 1.00 96.94 188 GLU A N 1
ATOM 1570 C CA . GLU A 1 188 ? -9.832 3.808 1.873 1.00 96.94 188 GLU A CA 1
ATOM 1571 C C . GLU A 1 188 ? -11.087 2.946 2.034 1.00 96.94 188 GLU A C 1
ATOM 1573 O O . GLU A 1 188 ? -11.680 2.429 1.077 1.00 96.94 188 GLU A O 1
ATOM 1578 N N . GLY A 1 189 ? -11.585 2.854 3.270 1.00 93.06 189 GLY A N 1
ATOM 1579 C CA . GLY A 1 189 ? -12.867 2.213 3.488 1.00 93.06 189 GLY A CA 1
ATOM 1580 C C . GLY A 1 189 ? -13.541 2.436 4.825 1.00 93.06 189 GLY A C 1
ATOM 1581 O O . GLY A 1 189 ? -12.958 2.598 5.889 1.00 93.06 189 GLY A O 1
ATOM 1582 N N . LYS A 1 190 ? -14.876 2.368 4.826 1.00 94.31 190 LYS A N 1
ATOM 1583 C CA . LYS A 1 190 ? -15.630 2.540 6.080 1.00 94.31 190 LYS A CA 1
ATOM 1584 C C . LYS A 1 190 ? -15.379 1.397 7.073 1.00 94.31 190 LYS A C 1
ATOM 1586 O O . LYS A 1 190 ? -15.486 1.617 8.281 1.00 94.31 190 LYS A O 1
ATOM 1591 N N . TRP A 1 191 ? -15.166 0.189 6.572 1.00 96.44 191 TRP A N 1
ATOM 1592 C CA . TRP A 1 191 ? -14.876 -1.001 7.361 1.00 96.44 191 TRP A CA 1
ATOM 1593 C C . TRP A 1 191 ? -13.756 -1.770 6.682 1.00 96.44 191 TRP A C 1
ATOM 1595 O O . TRP A 1 191 ? -13.968 -2.268 5.578 1.00 96.44 191 TRP A O 1
ATOM 1605 N N . LEU A 1 192 ? -12.634 -1.874 7.381 1.00 95.25 192 LEU A N 1
ATOM 1606 C CA . LEU A 1 192 ? -11.426 -2.590 7.004 1.00 95.25 192 LEU A CA 1
ATOM 1607 C C . LEU A 1 192 ? -11.249 -3.740 7.997 1.00 95.25 192 LEU A C 1
ATOM 1609 O O . LEU A 1 192 ? -11.157 -3.521 9.208 1.00 95.25 192 LEU A O 1
ATOM 1613 N N . GLY A 1 193 ? -11.326 -4.974 7.506 1.00 94.19 193 GLY A N 1
ATOM 1614 C CA . GLY A 1 193 ? -11.228 -6.166 8.344 1.00 94.19 193 GLY A CA 1
ATOM 1615 C C . GLY A 1 193 ? -9.784 -6.498 8.702 1.00 94.19 193 GLY A C 1
ATOM 1616 O O . GLY A 1 193 ? -9.413 -6.414 9.873 1.00 94.19 193 GLY A O 1
ATOM 1617 N N . TYR A 1 194 ? -9.015 -6.894 7.694 1.00 96.50 194 TYR A N 1
ATOM 1618 C CA . TYR A 1 194 ? -7.611 -7.275 7.795 1.00 96.50 194 TYR A CA 1
ATOM 1619 C C . TYR A 1 194 ? -6.847 -6.696 6.604 1.00 96.50 194 TYR A C 1
ATOM 1621 O O . TYR A 1 194 ? -7.305 -6.858 5.471 1.00 96.50 194 TYR A O 1
ATOM 1629 N N . ILE A 1 195 ? -5.725 -6.049 6.875 1.00 97.06 195 ILE A N 1
ATOM 1630 C CA . ILE A 1 195 ? -4.786 -5.512 5.889 1.00 97.06 195 ILE A CA 1
ATOM 1631 C C . ILE A 1 195 ? -3.422 -6.101 6.220 1.00 97.06 195 ILE A C 1
ATOM 1633 O O . ILE A 1 195 ? -3.114 -6.300 7.403 1.00 97.06 195 ILE A O 1
ATOM 1637 N N . HIS A 1 196 ? -2.676 -6.462 5.188 1.00 96.81 196 HIS A N 1
ATOM 1638 C CA . HIS A 1 196 ? -1.316 -6.936 5.335 1.00 96.81 196 HIS A CA 1
ATOM 1639 C C . HIS A 1 196 ? -0.550 -6.615 4.072 1.00 96.81 196 HIS A C 1
ATOM 1641 O O . HIS A 1 196 ? -0.623 -7.387 3.115 1.00 96.81 196 HIS A O 1
ATOM 1647 N N . ASP A 1 197 ? 0.195 -5.523 4.099 1.00 95.88 197 ASP A N 1
ATOM 1648 C CA . ASP A 1 197 ? 0.901 -5.068 2.913 1.00 95.88 197 ASP A CA 1
ATOM 1649 C C . ASP A 1 197 ? 2.397 -5.335 3.058 1.00 95.88 197 ASP A C 1
ATOM 1651 O O . ASP A 1 197 ? 2.973 -5.303 4.151 1.00 95.88 197 ASP A O 1
ATOM 1655 N N . VAL A 1 198 ? 3.031 -5.715 1.951 1.00 96.38 198 VAL A N 1
ATOM 1656 C CA . VAL A 1 198 ? 4.437 -6.115 1.930 1.00 96.38 198 VAL A CA 1
ATOM 1657 C C . VAL A 1 198 ? 5.162 -5.388 0.813 1.00 96.38 198 VAL A C 1
ATOM 1659 O O . VAL A 1 198 ? 4.935 -5.641 -0.371 1.00 96.38 198 VAL A O 1
ATOM 1662 N N . ILE A 1 199 ? 6.126 -4.556 1.192 1.00 97.50 199 ILE A N 1
ATOM 1663 C CA . ILE A 1 199 ? 7.041 -3.891 0.271 1.00 97.50 199 ILE A CA 1
ATOM 1664 C C . ILE A 1 199 ? 8.441 -4.464 0.483 1.00 97.50 199 ILE A C 1
ATOM 1666 O O . ILE A 1 199 ? 9.134 -4.139 1.450 1.00 97.50 199 ILE A O 1
ATOM 1670 N N . GLU A 1 200 ? 8.903 -5.287 -0.460 1.00 96.75 200 GLU A N 1
ATOM 1671 C CA . GLU A 1 200 ? 10.247 -5.865 -0.418 1.00 96.75 200 GLU A CA 1
ATOM 1672 C C . GLU A 1 200 ? 11.130 -5.289 -1.524 1.00 96.75 200 GLU A C 1
ATOM 1674 O O . GLU A 1 200 ? 10.873 -5.413 -2.730 1.00 96.75 200 GLU A O 1
ATOM 1679 N N . GLY A 1 201 ? 12.269 -4.713 -1.130 1.00 91.31 201 GLY A N 1
ATOM 1680 C CA . GLY A 1 201 ? 13.247 -4.311 -2.118 1.00 91.31 201 GLY A CA 1
ATOM 1681 C C . GLY A 1 201 ? 14.639 -3.975 -1.635 1.00 91.31 201 GLY A C 1
ATOM 1682 O O . GLY A 1 201 ? 14.907 -3.465 -0.556 1.00 91.31 201 GLY A O 1
ATOM 1683 N N . LYS A 1 202 ? 15.625 -4.184 -2.510 1.00 89.62 202 LYS A N 1
ATOM 1684 C CA . LYS A 1 202 ? 17.016 -3.862 -2.153 1.00 89.62 202 LYS A CA 1
ATOM 1685 C C . LYS A 1 202 ? 17.233 -2.355 -1.955 1.00 89.62 202 LYS A C 1
ATOM 1687 O O . LYS A 1 202 ? 18.115 -1.973 -1.182 1.00 89.62 202 LYS A O 1
ATOM 1692 N N . TRP A 1 203 ? 16.527 -1.528 -2.713 1.00 91.19 203 TRP A N 1
ATOM 1693 C CA . TRP A 1 203 ? 16.580 -0.074 -2.627 1.00 91.19 203 TRP A CA 1
ATOM 1694 C C . TRP A 1 203 ? 15.161 0.465 -2.691 1.00 91.19 203 TRP A C 1
ATOM 1696 O O . TRP A 1 203 ? 14.520 0.305 -3.727 1.00 91.19 203 TRP A O 1
ATOM 1706 N N . LEU A 1 204 ? 14.742 1.109 -1.609 1.00 92.38 204 LEU A N 1
ATOM 1707 C CA . LEU A 1 204 ? 13.453 1.754 -1.421 1.00 92.38 204 LEU A CA 1
ATOM 1708 C C . LEU A 1 204 ? 13.715 3.259 -1.290 1.00 92.38 204 LEU A C 1
ATOM 1710 O O . LEU A 1 204 ? 14.455 3.696 -0.405 1.00 92.38 204 LEU A O 1
ATOM 1714 N N . GLY A 1 205 ? 13.227 4.045 -2.247 1.00 87.94 205 GLY A N 1
ATOM 1715 C CA . GLY A 1 205 ? 13.476 5.484 -2.303 1.00 87.94 205 GLY A CA 1
ATOM 1716 C C . GLY A 1 205 ? 12.571 6.266 -1.360 1.00 87.94 205 GLY A C 1
ATOM 1717 O O . GLY A 1 205 ? 13.060 6.863 -0.400 1.00 87.94 205 GLY A O 1
ATOM 1718 N N . TYR A 1 206 ? 11.278 6.272 -1.668 1.00 92.44 206 TYR A N 1
ATOM 1719 C CA . TYR A 1 206 ? 10.225 6.939 -0.913 1.00 92.44 206 TYR A CA 1
ATOM 1720 C C . TYR A 1 206 ? 9.004 6.022 -0.846 1.00 92.44 206 TYR A C 1
ATOM 1722 O O . TYR A 1 206 ? 8.589 5.513 -1.888 1.00 92.44 206 TYR A O 1
ATOM 1730 N N . ILE A 1 207 ? 8.465 5.830 0.348 1.00 96.00 207 ILE A N 1
ATOM 1731 C CA . ILE A 1 207 ? 7.231 5.092 0.618 1.00 96.00 207 ILE A CA 1
ATOM 1732 C C . ILE A 1 207 ? 6.314 6.034 1.388 1.00 96.00 207 ILE A C 1
ATOM 1734 O O . ILE A 1 207 ? 6.801 6.834 2.196 1.00 96.00 207 ILE A O 1
ATOM 1738 N N . HIS A 1 208 ? 5.033 6.009 1.049 1.00 94.94 208 HIS A N 1
ATOM 1739 C CA . HIS A 1 208 ? 4.017 6.764 1.757 1.00 94.94 208 HIS A CA 1
ATOM 1740 C C . HIS A 1 208 ? 2.690 6.056 1.621 1.00 94.94 208 HIS A C 1
ATOM 1742 O O . HIS A 1 208 ? 1.989 6.275 0.635 1.00 94.94 208 HIS A O 1
ATOM 1748 N N . ASP A 1 209 ? 2.341 5.267 2.619 1.00 95.56 209 ASP A N 1
ATOM 1749 C CA . ASP A 1 209 ? 1.122 4.482 2.556 1.00 95.56 209 ASP A CA 1
ATOM 1750 C C . ASP A 1 209 ? 0.054 5.101 3.456 1.00 95.56 209 ASP A C 1
ATOM 1752 O O . ASP A 1 209 ? 0.334 5.715 4.491 1.00 95.56 209 ASP A O 1
ATOM 1756 N N . VAL A 1 210 ? -1.196 5.043 3.002 1.00 96.25 210 VAL A N 1
ATOM 1757 C CA . VAL A 1 210 ? -2.329 5.678 3.673 1.00 96.25 210 VAL A CA 1
ATOM 1758 C C . VAL A 1 210 ? -3.459 4.679 3.817 1.00 96.25 210 VAL A C 1
ATOM 1760 O O . VAL A 1 210 ? -4.084 4.272 2.839 1.00 96.25 210 VAL A O 1
ATOM 1763 N N . ILE A 1 211 ? -3.797 4.367 5.062 1.00 97.44 211 ILE A N 1
ATOM 1764 C CA . ILE A 1 211 ? -4.935 3.527 5.405 1.00 97.44 211 ILE A CA 1
ATOM 1765 C C . ILE A 1 211 ? -5.952 4.374 6.171 1.00 97.44 211 ILE A C 1
ATOM 1767 O O . ILE A 1 211 ? -5.771 4.697 7.347 1.00 97.44 211 ILE A O 1
ATOM 1771 N N . GLU A 1 212 ? -7.075 4.698 5.527 1.00 96.94 212 GLU A N 1
ATOM 1772 C CA . GLU A 1 212 ? -8.152 5.477 6.144 1.00 96.94 212 GLU A CA 1
ATOM 1773 C C . GLU A 1 212 ? -9.420 4.640 6.319 1.00 96.94 212 GLU A C 1
ATOM 1775 O O . GLU A 1 212 ? -10.011 4.103 5.374 1.00 96.94 212 GLU A O 1
ATOM 1780 N N . GLY A 1 213 ? -9.934 4.600 7.552 1.00 93.50 213 GLY A N 1
ATOM 1781 C CA . GLY A 1 213 ? -11.244 4.017 7.766 1.00 93.50 213 GLY A CA 1
ATOM 1782 C C . GLY A 1 213 ? -11.936 4.297 9.083 1.00 93.50 213 GLY A C 1
ATOM 1783 O O . GLY A 1 213 ? -11.383 4.658 10.113 1.00 93.50 213 GLY A O 1
ATOM 1784 N N . LYS A 1 214 ? -13.252 4.078 9.111 1.00 94.50 214 LYS A N 1
ATOM 1785 C CA . LYS A 1 214 ? -13.997 4.261 10.369 1.00 94.50 214 LYS A CA 1
ATOM 1786 C C . LYS A 1 214 ? -13.716 3.136 11.371 1.00 94.50 214 LYS A C 1
ATOM 1788 O O . LYS A 1 214 ? -13.804 3.368 12.579 1.00 94.50 214 LYS A O 1
ATOM 1793 N N . TRP A 1 215 ? -13.497 1.929 10.875 1.00 96.19 215 TRP A N 1
ATOM 1794 C CA . TRP A 1 215 ? -13.223 0.736 11.663 1.00 96.19 215 TRP A CA 1
ATOM 1795 C C . TRP A 1 215 ? -12.122 -0.046 10.974 1.00 96.19 215 TRP A C 1
ATOM 1797 O O . TRP A 1 215 ? -12.352 -0.519 9.863 1.00 96.19 215 TRP A O 1
ATOM 1807 N N . LEU A 1 216 ? -10.995 -0.192 11.659 1.00 94.88 216 LEU A N 1
ATOM 1808 C CA . LEU A 1 216 ? -9.844 -0.967 11.233 1.00 94.88 216 LEU A CA 1
ATOM 1809 C C . LEU A 1 216 ? -9.651 -2.103 12.234 1.00 94.88 216 LEU A C 1
ATOM 1811 O O . LEU A 1 216 ? -9.536 -1.872 13.441 1.00 94.88 216 LEU A O 1
ATOM 1815 N N . GLY A 1 217 ? -9.747 -3.337 11.747 1.00 93.81 217 GLY A N 1
ATOM 1816 C CA . GLY A 1 217 ? -9.659 -4.532 12.577 1.00 93.81 217 GLY A CA 1
ATOM 1817 C C . GLY A 1 217 ? -8.218 -4.877 12.925 1.00 93.81 217 GLY A C 1
ATOM 1818 O O . GLY A 1 217 ? -7.839 -4.803 14.094 1.00 93.81 217 GLY A O 1
ATOM 1819 N N . TYR A 1 218 ? -7.456 -5.272 11.911 1.00 96.25 218 TYR A N 1
ATOM 1820 C CA . TYR A 1 218 ? -6.061 -5.682 12.011 1.00 96.25 218 TYR A CA 1
ATOM 1821 C C . TYR A 1 218 ? -5.282 -5.113 10.827 1.00 96.25 218 TYR A C 1
ATOM 1823 O O . TYR A 1 218 ? -5.735 -5.260 9.692 1.00 96.25 218 TYR A O 1
ATOM 1831 N N . ILE A 1 219 ? -4.148 -4.492 11.113 1.00 96.44 219 ILE A N 1
ATOM 1832 C CA . ILE A 1 219 ? -3.186 -3.975 10.140 1.00 96.44 219 ILE A CA 1
ATOM 1833 C C . ILE A 1 219 ? -1.838 -4.573 10.505 1.00 96.44 219 ILE A C 1
ATOM 1835 O O . ILE A 1 219 ? -1.549 -4.757 11.697 1.00 96.44 219 ILE A O 1
ATOM 1839 N N . HIS A 1 220 ? -1.082 -4.960 9.492 1.00 96.38 220 HIS A N 1
ATOM 1840 C CA . HIS A 1 220 ? 0.248 -5.498 9.675 1.00 96.38 220 HIS A CA 1
ATOM 1841 C C . HIS A 1 220 ? 1.050 -5.264 8.418 1.00 96.38 220 HIS A C 1
ATOM 1843 O O . HIS A 1 220 ? 0.960 -6.082 7.506 1.00 96.38 220 HIS A O 1
ATOM 1849 N N . ASP A 1 221 ? 1.835 -4.200 8.395 1.00 95.81 221 ASP A N 1
ATOM 1850 C CA . ASP A 1 221 ? 2.564 -3.829 7.192 1.00 95.81 221 ASP A CA 1
ATOM 1851 C C . ASP A 1 221 ? 4.056 -4.110 7.362 1.00 95.81 221 ASP A C 1
ATOM 1853 O O . ASP A 1 221 ? 4.628 -4.026 8.454 1.00 95.81 221 ASP A O 1
ATOM 1857 N N . VAL A 1 222 ? 4.694 -4.552 6.280 1.00 96.31 222 VAL A N 1
ATOM 1858 C CA . VAL A 1 222 ? 6.094 -4.976 6.287 1.00 96.31 222 VAL A CA 1
ATOM 1859 C C . VAL A 1 222 ? 6.850 -4.275 5.175 1.00 96.31 222 VAL A C 1
ATOM 1861 O O . VAL A 1 222 ? 6.624 -4.521 3.992 1.00 96.31 222 VAL A O 1
ATOM 1864 N N . ILE A 1 223 ? 7.837 -3.473 5.561 1.00 97.25 223 ILE A N 1
ATOM 1865 C CA . ILE A 1 223 ? 8.766 -2.827 4.641 1.00 97.25 223 ILE A CA 1
ATOM 1866 C C . ILE A 1 223 ? 10.164 -3.396 4.882 1.00 97.25 223 ILE A C 1
ATOM 1868 O O . ILE A 1 223 ? 10.842 -3.054 5.854 1.00 97.25 223 ILE A O 1
ATOM 1872 N N . GLU A 1 224 ? 10.638 -4.240 3.963 1.00 96.50 224 GLU A N 1
ATOM 1873 C CA . GLU A 1 224 ? 11.979 -4.824 4.036 1.00 96.50 224 GLU A CA 1
ATOM 1874 C C . GLU A 1 224 ? 12.884 -4.276 2.932 1.00 96.50 224 GLU A C 1
ATOM 1876 O O . GLU A 1 224 ? 12.631 -4.404 1.728 1.00 96.50 224 GLU A O 1
ATOM 1881 N N . GLY A 1 225 ? 14.034 -3.728 3.329 1.00 91.56 225 GLY A N 1
ATOM 1882 C CA . GLY A 1 225 ? 15.033 -3.364 2.345 1.00 91.56 225 GLY A CA 1
ATOM 1883 C C . GLY A 1 225 ? 16.449 -3.145 2.833 1.00 91.56 225 GLY A C 1
ATOM 1884 O O . GLY A 1 225 ? 16.768 -2.878 3.983 1.00 91.56 225 GLY A O 1
ATOM 1885 N N . LYS A 1 226 ? 17.409 -3.207 1.908 1.00 91.31 226 LYS A N 1
ATOM 1886 C CA . LYS A 1 226 ? 18.803 -2.916 2.287 1.00 91.31 226 LYS A CA 1
ATOM 1887 C C . LYS A 1 226 ? 19.031 -1.419 2.519 1.00 91.31 226 LYS A C 1
ATOM 1889 O O . LYS A 1 226 ? 19.897 -1.057 3.318 1.00 91.31 226 LYS A O 1
ATOM 1894 N N . TRP A 1 227 ? 18.346 -0.580 1.758 1.00 92.44 227 TRP A N 1
ATOM 1895 C CA . TRP A 1 227 ? 18.435 0.873 1.821 1.00 92.44 227 TRP A CA 1
ATOM 1896 C C . TRP A 1 227 ? 17.034 1.446 1.713 1.00 92.44 227 TRP A C 1
ATOM 1898 O O . TRP A 1 227 ? 16.405 1.252 0.676 1.00 92.44 227 TRP A O 1
ATOM 1908 N N . LEU A 1 228 ? 16.608 2.150 2.754 1.00 92.62 228 LEU A N 1
ATOM 1909 C CA . LEU A 1 228 ? 15.319 2.812 2.851 1.00 92.62 228 LEU A CA 1
ATOM 1910 C C . LEU A 1 228 ? 15.583 4.308 2.997 1.00 92.62 228 LEU A C 1
ATOM 1912 O O . LEU A 1 228 ? 16.316 4.737 3.893 1.00 92.62 228 LEU A O 1
ATOM 1916 N N . GLY A 1 229 ? 15.090 5.091 2.042 1.00 89.62 229 GLY A N 1
ATOM 1917 C CA . GLY A 1 229 ? 15.327 6.529 1.979 1.00 89.62 229 GLY A CA 1
ATOM 1918 C C . GLY A 1 229 ? 14.403 7.302 2.911 1.00 89.62 229 GLY A C 1
ATOM 1919 O O . GLY A 1 229 ? 14.876 7.894 3.882 1.00 89.62 229 GLY A O 1
ATOM 1920 N N . TYR A 1 230 ? 13.116 7.305 2.583 1.00 92.75 230 TYR A N 1
ATOM 1921 C CA . TYR A 1 230 ? 12.058 7.991 3.314 1.00 92.75 230 TYR A CA 1
ATOM 1922 C C . TYR A 1 230 ? 10.830 7.084 3.392 1.00 92.75 230 TYR A C 1
ATOM 1924 O O . TYR A 1 230 ? 10.421 6.550 2.363 1.00 92.75 230 TYR A O 1
ATOM 1932 N N . ILE A 1 231 ? 10.279 6.933 4.586 1.00 95.06 231 ILE A N 1
ATOM 1933 C CA . ILE A 1 231 ? 9.033 6.219 4.866 1.00 95.06 231 ILE A CA 1
ATOM 1934 C C . ILE A 1 231 ? 8.153 7.182 5.645 1.00 95.06 231 ILE A C 1
ATOM 1936 O O . ILE A 1 231 ? 8.666 7.962 6.461 1.00 95.06 231 ILE A O 1
ATOM 1940 N N . HIS A 1 232 ? 6.872 7.191 5.320 1.00 94.31 232 HIS A N 1
ATOM 1941 C CA . HIS A 1 232 ? 5.902 8.025 5.995 1.00 94.31 232 HIS A CA 1
ATOM 1942 C C . HIS A 1 232 ? 4.536 7.397 5.857 1.00 94.31 232 HIS A C 1
ATOM 1944 O O . HIS A 1 232 ? 3.868 7.669 4.865 1.00 94.31 232 HIS A O 1
ATOM 1950 N N . ASP A 1 233 ? 4.119 6.619 6.840 1.00 95.06 233 ASP A N 1
ATOM 1951 C CA . ASP A 1 233 ? 2.857 5.900 6.740 1.00 95.06 233 ASP A CA 1
ATOM 1952 C C . ASP A 1 233 ? 1.802 6.535 7.647 1.00 95.06 233 ASP A C 1
ATOM 1954 O O . ASP A 1 233 ? 2.094 7.129 8.690 1.00 95.06 233 ASP A O 1
ATOM 1958 N N . VAL A 1 234 ? 0.549 6.507 7.199 1.00 95.38 234 VAL A N 1
ATOM 1959 C CA . VAL A 1 234 ? -0.568 7.155 7.888 1.00 95.38 234 VAL A CA 1
ATOM 1960 C C . VAL A 1 234 ? -1.716 6.177 8.044 1.00 95.38 234 VAL A C 1
ATOM 1962 O O . VAL A 1 234 ? -2.351 5.776 7.072 1.00 95.38 234 VAL A O 1
ATOM 1965 N N . ILE A 1 235 ? -2.058 5.878 9.292 1.00 96.62 235 ILE A N 1
ATOM 1966 C CA . ILE A 1 235 ? -3.223 5.076 9.646 1.00 96.62 235 ILE A CA 1
ATOM 1967 C C . ILE A 1 235 ? -4.208 5.964 10.405 1.00 96.62 235 ILE A C 1
ATOM 1969 O O . ILE A 1 235 ? -4.007 6.296 11.576 1.00 96.62 235 ILE A O 1
ATOM 1973 N N . GLU A 1 236 ? -5.321 6.319 9.761 1.00 96.12 236 GLU A N 1
ATOM 1974 C CA . GLU A 1 236 ? -6.381 7.115 10.385 1.00 96.12 236 GLU A CA 1
ATOM 1975 C C . GLU A 1 236 ? -7.654 6.293 10.581 1.00 96.12 236 GLU A C 1
ATOM 1977 O O . GLU A 1 236 ? -8.252 5.741 9.649 1.00 96.12 236 GLU A O 1
ATOM 1982 N N . GLY A 1 237 ? -8.168 6.290 11.813 1.00 91.69 237 GLY A N 1
ATOM 1983 C CA . GLY A 1 237 ? -9.511 5.791 12.015 1.00 91.69 237 GLY A CA 1
ATOM 1984 C C . GLY A 1 237 ? -10.188 6.045 13.342 1.00 91.69 237 GLY A C 1
ATOM 1985 O O . GLY A 1 237 ? -9.630 6.388 14.376 1.00 91.69 237 GLY A O 1
ATOM 1986 N N . LYS A 1 238 ? -11.504 5.832 13.368 1.00 92.44 238 LYS A N 1
ATOM 1987 C CA . LYS A 1 238 ? -12.250 6.022 14.623 1.00 92.44 238 LYS A CA 1
ATOM 1988 C C . LYS A 1 238 ? -11.994 4.892 15.626 1.00 92.44 238 LYS A C 1
ATOM 1990 O O . LYS A 1 238 ? -12.065 5.133 16.833 1.00 92.44 238 LYS A O 1
ATOM 1995 N N . TRP A 1 239 ? -11.808 3.677 15.134 1.00 94.00 239 TRP A N 1
ATOM 1996 C CA . TRP A 1 239 ? -11.559 2.480 15.926 1.00 94.00 239 TRP A CA 1
ATOM 1997 C C . TRP A 1 239 ? -10.483 1.660 15.238 1.00 94.00 239 TRP A C 1
ATOM 1999 O O . TRP A 1 239 ? -10.733 1.175 14.137 1.00 94.00 239 TRP A O 1
ATOM 2009 N N . LEU A 1 240 ? -9.346 1.509 15.905 1.00 92.94 240 LEU A N 1
ATOM 2010 C CA . LEU A 1 240 ? -8.208 0.722 15.459 1.00 92.94 240 LEU A CA 1
ATOM 2011 C C . LEU A 1 240 ? -8.042 -0.429 16.454 1.00 92.94 240 LEU A C 1
ATOM 2013 O O . LEU A 1 240 ? -7.935 -0.210 17.665 1.00 92.94 240 LEU A O 1
ATOM 2017 N N . GLY A 1 241 ? -8.144 -1.659 15.958 1.00 91.38 241 GLY A N 1
ATOM 2018 C CA . GLY A 1 241 ? -8.086 -2.866 16.776 1.00 91.38 241 GLY A CA 1
ATOM 2019 C C . GLY A 1 241 ? -6.655 -3.248 17.133 1.00 91.38 241 GLY A C 1
ATOM 2020 O O . GLY A 1 241 ? -6.278 -3.174 18.303 1.00 91.38 241 GLY A O 1
ATOM 2021 N N . TYR A 1 242 ? -5.899 -3.674 16.128 1.00 94.50 242 TYR A N 1
ATOM 2022 C CA . TYR A 1 242 ? -4.517 -4.126 16.241 1.00 94.50 242 TYR A CA 1
ATOM 2023 C C . TYR A 1 242 ? -3.707 -3.584 15.063 1.00 94.50 242 TYR A C 1
ATOM 2025 O O . TYR A 1 242 ? -4.157 -3.712 13.926 1.00 94.50 242 TYR A O 1
ATOM 2033 N N . ILE A 1 243 ? -2.547 -3.012 15.354 1.00 94.44 243 ILE A N 1
ATOM 2034 C CA . ILE A 1 243 ? -1.565 -2.520 14.385 1.00 94.44 243 ILE A CA 1
ATOM 2035 C C . ILE A 1 243 ? -0.230 -3.149 14.756 1.00 94.44 243 ILE A C 1
ATOM 2037 O O . ILE A 1 243 ? 0.064 -3.303 15.951 1.00 94.44 243 ILE A O 1
ATOM 2041 N N . HIS A 1 244 ? 0.515 -3.589 13.753 1.00 94.19 244 HIS A N 1
ATOM 2042 C CA . HIS A 1 244 ? 1.845 -4.136 13.945 1.00 94.19 244 HIS A CA 1
ATOM 2043 C C . HIS A 1 244 ? 2.662 -3.948 12.689 1.00 94.19 244 HIS A C 1
ATOM 2045 O O . HIS A 1 244 ? 2.604 -4.800 11.804 1.00 94.19 244 HIS A O 1
ATOM 2051 N N . ASP A 1 245 ? 3.458 -2.893 12.669 1.00 94.38 245 ASP A N 1
ATOM 2052 C CA . ASP A 1 245 ? 4.216 -2.565 11.476 1.00 94.38 245 ASP A CA 1
ATOM 2053 C C . ASP A 1 245 ? 5.695 -2.881 11.691 1.00 94.38 245 ASP A C 1
ATOM 2055 O O . ASP A 1 245 ? 6.240 -2.796 12.800 1.00 94.38 245 ASP A O 1
ATOM 2059 N N . VAL A 1 246 ? 6.343 -3.358 10.631 1.00 94.50 246 VAL A N 1
ATOM 2060 C CA . VAL A 1 246 ? 7.734 -3.806 10.668 1.00 94.50 246 VAL A CA 1
ATOM 2061 C C . VAL A 1 246 ? 8.513 -3.135 9.553 1.00 94.50 246 VAL A C 1
ATOM 2063 O O . VAL A 1 246 ? 8.297 -3.397 8.373 1.00 94.50 246 VAL A O 1
ATOM 2066 N N . ILE A 1 247 ? 9.505 -2.339 9.938 1.00 95.56 247 ILE A N 1
ATOM 2067 C CA . ILE A 1 247 ? 10.453 -1.720 9.018 1.00 95.56 247 ILE A CA 1
ATOM 2068 C C . ILE A 1 247 ? 11.837 -2.305 9.292 1.00 95.56 247 ILE A C 1
ATOM 2070 O O . ILE A 1 247 ? 12.496 -1.971 10.281 1.00 95.56 247 ILE A O 1
ATOM 2074 N N . GLU A 1 248 ? 12.320 -3.158 8.388 1.00 94.75 248 GLU A N 1
ATOM 2075 C CA . GLU A 1 248 ? 13.652 -3.756 8.491 1.00 94.75 248 GLU A CA 1
ATOM 2076 C C . GLU A 1 248 ? 14.584 -3.230 7.401 1.00 94.75 248 GLU A C 1
ATOM 2078 O O . GLU A 1 248 ? 14.330 -3.325 6.194 1.00 94.75 248 GLU A O 1
ATOM 2083 N N . GLY A 1 249 ? 15.758 -2.745 7.813 1.00 90.00 249 GLY A N 1
ATOM 2084 C CA . GLY A 1 249 ? 16.801 -2.506 6.839 1.00 90.00 249 GLY A CA 1
ATOM 2085 C C . GLY A 1 249 ? 18.199 -2.216 7.333 1.00 90.00 249 GLY A C 1
ATOM 2086 O O . GLY A 1 249 ? 18.497 -1.923 8.483 1.00 90.00 249 GLY A O 1
ATOM 2087 N N . LYS A 1 250 ? 19.165 -2.267 6.416 1.00 89.06 250 LYS A N 1
ATOM 2088 C CA . LYS A 1 250 ? 20.555 -1.972 6.801 1.00 89.06 250 LYS A CA 1
ATOM 2089 C C . LYS A 1 250 ? 20.793 -0.474 7.016 1.00 89.06 250 LYS A C 1
ATOM 2091 O O . LYS A 1 250 ? 21.649 -0.111 7.826 1.00 89.06 250 LYS A O 1
ATOM 2096 N N . TRP A 1 251 ? 20.124 0.361 6.234 1.00 90.44 251 TRP A N 1
ATOM 2097 C CA . TRP A 1 251 ? 20.225 1.814 6.276 1.00 90.44 251 TRP A CA 1
ATOM 2098 C C . TRP A 1 251 ? 18.831 2.400 6.140 1.00 90.44 251 TRP A C 1
ATOM 2100 O O . TRP A 1 251 ? 18.217 2.205 5.094 1.00 90.44 251 TRP A O 1
ATOM 2110 N N . LEU A 1 252 ? 18.389 3.114 7.167 1.00 89.81 252 LEU A N 1
ATOM 2111 C CA . LEU A 1 252 ? 17.102 3.789 7.213 1.00 89.81 252 LEU A CA 1
ATOM 2112 C C . LEU A 1 252 ? 17.369 5.289 7.344 1.00 89.81 252 LEU A C 1
ATOM 2114 O O . LEU A 1 252 ? 18.088 5.727 8.247 1.00 89.81 252 LEU A O 1
ATOM 2118 N N . GLY A 1 253 ? 16.884 6.062 6.375 1.00 88.19 253 GLY A N 1
ATOM 2119 C CA . GLY A 1 253 ? 17.124 7.498 6.279 1.00 88.19 253 GLY A CA 1
ATOM 2120 C C . GLY A 1 253 ? 16.200 8.304 7.183 1.00 88.19 253 GLY A C 1
ATOM 2121 O O . GLY A 1 253 ? 16.666 8.881 8.167 1.00 88.19 253 GLY A O 1
ATOM 2122 N N . TYR A 1 254 ? 14.923 8.360 6.822 1.00 91.38 254 TYR A N 1
ATOM 2123 C CA . TYR A 1 254 ? 13.873 9.083 7.533 1.00 91.38 254 TYR A CA 1
ATOM 2124 C C . TYR A 1 254 ? 12.625 8.206 7.630 1.00 91.38 254 TYR A C 1
ATOM 2126 O O . TYR A 1 254 ? 12.208 7.656 6.613 1.00 91.38 254 TYR A O 1
ATOM 2134 N N . ILE A 1 255 ? 12.064 8.097 8.826 1.00 91.56 255 ILE A N 1
ATOM 2135 C CA . ILE A 1 255 ? 10.815 7.392 9.120 1.00 91.56 255 ILE A CA 1
ATOM 2136 C C . ILE A 1 255 ? 9.932 8.364 9.889 1.00 91.56 255 ILE A C 1
ATOM 2138 O O . ILE A 1 255 ? 10.442 9.104 10.744 1.00 91.56 255 ILE A O 1
ATOM 2142 N N . HIS A 1 256 ? 8.660 8.422 9.526 1.00 92.19 256 HIS A N 1
ATOM 2143 C CA . HIS A 1 256 ? 7.691 9.264 10.201 1.00 92.19 256 HIS A CA 1
ATOM 2144 C C . HIS A 1 256 ? 6.295 8.697 10.040 1.00 92.19 256 HIS A C 1
ATOM 2146 O O . HIS A 1 256 ? 5.605 9.031 9.072 1.00 92.19 256 HIS A O 1
ATOM 2152 N N . ASP A 1 257 ? 5.871 7.926 11.027 1.00 92.94 257 ASP A N 1
ATOM 2153 C CA . ASP A 1 257 ? 4.591 7.243 10.944 1.00 92.94 257 ASP A CA 1
ATOM 2154 C C . ASP A 1 257 ? 3.564 7.921 11.852 1.00 92.94 257 ASP A C 1
ATOM 2156 O O . ASP A 1 257 ? 3.877 8.491 12.905 1.00 92.94 257 ASP A O 1
ATOM 2160 N N . VAL A 1 258 ? 2.314 7.949 11.398 1.00 92.44 258 VAL A N 1
ATOM 2161 C CA . VAL A 1 258 ? 1.216 8.621 12.092 1.00 92.44 258 VAL A CA 1
ATOM 2162 C C . VAL A 1 258 ? 0.058 7.661 12.261 1.00 92.44 258 VAL A C 1
ATOM 2164 O O . VAL A 1 258 ? -0.585 7.260 11.295 1.00 92.44 258 VAL A O 1
ATOM 2167 N N . ILE A 1 259 ? -0.279 7.376 13.513 1.00 93.94 259 ILE A N 1
ATOM 2168 C CA . ILE A 1 259 ? -1.455 6.595 13.875 1.00 93.94 259 ILE A CA 1
ATOM 2169 C C . ILE A 1 259 ? -2.417 7.508 14.633 1.00 93.94 259 ILE A C 1
ATOM 2171 O O . ILE A 1 259 ? -2.205 7.843 15.803 1.00 93.94 259 ILE A O 1
ATOM 2175 N N . GLU A 1 260 ? -3.519 7.891 13.987 1.00 93.25 260 GLU A N 1
ATOM 2176 C CA . GLU A 1 260 ? -4.561 8.709 14.608 1.00 93.25 260 GLU A CA 1
ATOM 2177 C C . GLU A 1 260 ? -5.844 7.905 14.814 1.00 93.25 260 GLU A C 1
ATOM 2179 O O . GLU A 1 260 ? -6.445 7.350 13.889 1.00 93.25 260 GLU A O 1
ATOM 2184 N N . GLY A 1 261 ? -6.354 7.913 16.048 1.00 88.50 261 GLY A N 1
ATOM 2185 C CA . GLY A 1 261 ? -7.699 7.423 16.254 1.00 88.50 261 GLY A CA 1
ATOM 2186 C C . GLY A 1 261 ? -8.379 7.723 17.570 1.00 88.50 261 GLY A C 1
ATOM 2187 O O . GLY A 1 261 ? -7.815 8.096 18.591 1.00 88.50 261 GLY A O 1
ATOM 2188 N N . LYS A 1 262 ? -9.699 7.535 17.602 1.00 88.75 262 LYS A N 1
ATOM 2189 C CA . LYS A 1 262 ? -10.438 7.757 18.858 1.00 88.75 262 LYS A CA 1
ATOM 2190 C C . LYS A 1 262 ? -10.206 6.629 19.867 1.00 88.75 262 LYS A C 1
ATOM 2192 O O . LYS A 1 262 ? -10.244 6.882 21.074 1.00 88.75 262 LYS A O 1
ATOM 2197 N N . TRP A 1 263 ? -10.069 5.406 19.379 1.00 89.62 263 TRP A N 1
ATOM 2198 C CA . TRP A 1 263 ? -9.847 4.204 20.171 1.00 89.62 263 TRP A CA 1
ATOM 2199 C C . TRP A 1 263 ? -8.794 3.361 19.480 1.00 89.62 263 TRP A C 1
ATOM 2201 O O . TRP A 1 263 ? -9.040 2.917 18.362 1.00 89.62 263 TRP A O 1
ATOM 2211 N N . LEU A 1 264 ? -7.681 3.136 20.166 1.00 88.00 264 LEU A N 1
ATOM 2212 C CA . LEU A 1 264 ? -6.577 2.322 19.689 1.00 88.00 264 LEU A CA 1
ATOM 2213 C C . LEU A 1 264 ? -6.388 1.174 20.681 1.00 88.00 264 LEU A C 1
ATOM 2215 O O . LEU A 1 264 ? -6.237 1.398 21.887 1.00 88.00 264 LEU A O 1
ATOM 2219 N N . GLY A 1 265 ? -6.515 -0.054 20.186 1.00 87.69 265 GLY A N 1
ATOM 2220 C CA . GLY A 1 265 ? -6.470 -1.267 20.996 1.00 87.69 265 GLY A CA 1
ATOM 2221 C C . GLY A 1 265 ? -5.046 -1.684 21.339 1.00 87.69 265 GLY A C 1
ATOM 2222 O O . GLY A 1 265 ? -4.644 -1.584 22.499 1.00 87.69 265 GLY A O 1
ATOM 2223 N N . TYR A 1 266 ? -4.318 -2.171 20.339 1.00 90.69 266 TYR A N 1
ATOM 2224 C CA . TYR A 1 266 ? -2.946 -2.653 20.451 1.00 90.69 266 TYR A CA 1
ATOM 2225 C C . TYR A 1 266 ? -2.116 -2.108 19.289 1.00 90.69 266 TYR A C 1
ATOM 2227 O O . TYR A 1 266 ? -2.542 -2.233 18.144 1.00 90.69 266 TYR A O 1
ATOM 2235 N N . ILE A 1 267 ? -0.969 -1.521 19.603 1.00 89.25 267 ILE A N 1
ATOM 2236 C CA . ILE A 1 267 ? 0.029 -1.036 18.649 1.00 89.25 267 ILE A CA 1
ATOM 2237 C C . ILE A 1 267 ? 1.352 -1.675 19.034 1.00 89.25 267 ILE A C 1
ATOM 2239 O O . ILE A 1 267 ? 1.658 -1.797 20.229 1.00 89.25 267 ILE A O 1
ATOM 2243 N N . HIS A 1 268 ? 2.084 -2.141 18.036 1.00 90.06 268 HIS A N 1
ATOM 2244 C CA . HIS A 1 268 ? 3.376 -2.757 18.239 1.00 90.06 268 HIS A CA 1
ATOM 2245 C C . HIS A 1 268 ? 4.236 -2.545 17.018 1.00 90.06 268 HIS A C 1
ATOM 2247 O O . HIS A 1 268 ? 4.142 -3.354 16.108 1.00 90.06 268 HIS A O 1
ATOM 2253 N N . ASP A 1 269 ? 5.088 -1.533 17.025 1.00 90.75 269 ASP A N 1
ATOM 2254 C CA . ASP A 1 269 ? 5.865 -1.216 15.833 1.00 90.75 269 ASP A CA 1
ATOM 2255 C C . ASP A 1 269 ? 7.333 -1.584 16.043 1.00 90.75 269 ASP A C 1
ATOM 2257 O O . ASP A 1 269 ? 7.899 -1.462 17.138 1.00 90.75 269 ASP A O 1
ATOM 2261 N N . VAL A 1 270 ? 7.953 -2.127 14.998 1.00 89.69 270 VAL A N 1
ATOM 2262 C CA . VAL A 1 270 ? 9.332 -2.611 15.040 1.00 89.69 270 VAL A CA 1
ATOM 2263 C C . VAL A 1 270 ? 10.132 -1.964 13.927 1.00 89.69 270 VAL A C 1
ATOM 2265 O O . VAL A 1 270 ? 9.919 -2.231 12.749 1.00 89.69 270 VAL A O 1
ATOM 2268 N N . ILE A 1 271 ? 11.136 -1.185 14.313 1.00 90.38 271 ILE A N 1
ATOM 2269 C CA . ILE A 1 271 ? 12.109 -0.603 13.397 1.00 90.38 271 ILE A CA 1
ATOM 2270 C C . ILE A 1 271 ? 13.477 -1.207 13.705 1.00 90.38 271 ILE A C 1
ATOM 2272 O O . ILE A 1 271 ? 14.121 -0.879 14.708 1.00 90.38 271 ILE A O 1
ATOM 2276 N N . GLU A 1 272 ? 13.962 -2.076 12.820 1.00 89.81 272 GLU A N 1
ATOM 2277 C CA . GLU A 1 272 ? 15.282 -2.691 12.951 1.00 89.81 272 GLU A CA 1
ATOM 2278 C C . GLU A 1 272 ? 16.229 -2.199 11.859 1.00 89.81 272 GLU A C 1
ATOM 2280 O O . GLU A 1 272 ? 15.993 -2.344 10.656 1.00 89.81 272 GLU A O 1
ATOM 2285 N N . GLY A 1 273 ? 17.387 -1.676 12.267 1.00 85.38 273 GLY A N 1
ATOM 2286 C CA . GLY A 1 273 ? 18.430 -1.436 11.296 1.00 85.38 273 GLY A CA 1
ATOM 2287 C C . GLY A 1 273 ? 19.808 -1.074 11.795 1.00 85.38 273 GLY A C 1
ATOM 2288 O O . GLY A 1 273 ? 20.043 -0.566 12.882 1.00 85.38 273 GLY A O 1
ATOM 2289 N N . LYS A 1 274 ? 20.817 -1.310 10.954 1.00 85.19 274 LYS A N 1
ATOM 2290 C CA . LYS A 1 274 ? 22.205 -1.039 11.364 1.00 85.19 274 LYS A CA 1
ATOM 2291 C C . LYS A 1 274 ? 22.478 0.460 11.543 1.00 85.19 274 LYS A C 1
ATOM 2293 O O . LYS A 1 274 ? 23.289 0.820 12.399 1.00 85.19 274 LYS A O 1
ATOM 2298 N N . TRP A 1 275 ? 21.881 1.291 10.699 1.00 84.06 275 TRP A N 1
ATOM 2299 C CA . TRP A 1 275 ? 22.010 2.744 10.714 1.00 84.06 275 TRP A CA 1
ATOM 2300 C C . TRP A 1 275 ? 20.629 3.363 10.581 1.00 84.06 275 TRP A C 1
ATOM 2302 O O . TRP A 1 275 ? 19.987 3.160 9.553 1.00 84.06 275 TRP A O 1
ATOM 2312 N N . LEU A 1 276 ? 20.228 4.127 11.590 1.00 83.88 276 LEU A N 1
ATOM 2313 C CA . LEU A 1 276 ? 18.945 4.818 11.656 1.00 83.88 276 LEU A CA 1
ATOM 2314 C C . LEU A 1 276 ? 19.216 6.324 11.687 1.00 83.88 276 LEU A C 1
ATOM 2316 O O . LEU A 1 276 ? 19.992 6.791 12.523 1.00 83.88 276 LEU A O 1
ATOM 2320 N N . GLY A 1 277 ? 18.664 7.064 10.727 1.00 84.50 277 GLY A N 1
ATOM 2321 C CA . GLY A 1 277 ? 18.910 8.496 10.550 1.00 84.50 277 GLY A CA 1
ATOM 2322 C C . GLY A 1 277 ? 18.000 9.377 11.405 1.00 84.50 277 GLY A C 1
ATOM 2323 O O . GLY A 1 277 ? 18.468 9.997 12.361 1.00 84.50 277 GLY A O 1
ATOM 2324 N N . TYR A 1 278 ? 16.727 9.467 11.034 1.00 87.19 278 TYR A N 1
ATOM 2325 C CA . TYR A 1 278 ? 15.698 10.229 11.739 1.00 87.19 278 TYR A CA 1
ATOM 2326 C C . TYR A 1 278 ? 14.432 9.383 11.851 1.00 87.19 278 TYR A C 1
ATOM 2328 O O . TYR A 1 278 ? 13.976 8.862 10.837 1.00 87.19 278 TYR A O 1
ATOM 2336 N N . ILE A 1 279 ? 13.893 9.263 13.058 1.00 84.88 279 ILE A N 1
ATOM 2337 C CA . ILE A 1 279 ? 12.638 8.566 13.347 1.00 84.88 279 ILE A CA 1
ATOM 2338 C C . ILE A 1 279 ? 11.759 9.527 14.134 1.00 84.88 279 ILE A C 1
ATOM 2340 O O . ILE A 1 279 ? 12.250 10.191 15.061 1.00 84.88 279 ILE A O 1
ATOM 2344 N N . HIS A 1 280 ? 10.504 9.653 13.720 1.00 86.69 280 HIS A N 1
ATOM 2345 C CA . HIS A 1 280 ? 9.542 10.508 14.388 1.00 86.69 280 HIS A CA 1
ATOM 2346 C C . HIS A 1 280 ? 8.125 9.991 14.232 1.00 86.69 280 HIS A C 1
ATOM 2348 O O . HIS A 1 280 ? 7.442 10.359 13.274 1.00 86.69 280 HIS A O 1
ATOM 2354 N N . ASP A 1 281 ? 7.680 9.235 15.224 1.00 87.69 281 ASP A N 1
ATOM 2355 C CA . ASP A 1 281 ? 6.384 8.581 15.155 1.00 87.69 281 ASP A CA 1
ATOM 2356 C C . ASP A 1 281 ? 5.379 9.289 16.064 1.00 87.69 281 ASP A C 1
ATOM 2358 O O . ASP A 1 281 ? 5.705 9.824 17.134 1.00 87.69 281 ASP A O 1
ATOM 2362 N N . VAL A 1 282 ? 4.134 9.360 15.602 1.00 86.75 282 VAL A N 1
ATOM 2363 C CA . VAL A 1 282 ? 3.053 10.063 16.288 1.00 86.75 282 VAL A CA 1
ATOM 2364 C C . VAL A 1 282 ? 1.869 9.132 16.457 1.00 86.75 282 VAL A C 1
ATOM 2366 O O . VAL A 1 282 ? 1.213 8.755 15.493 1.00 86.75 282 VAL A O 1
ATOM 2369 N N . ILE A 1 283 ? 1.530 8.847 17.710 1.00 88.06 283 ILE A N 1
ATOM 2370 C CA . ILE A 1 283 ? 0.324 8.113 18.073 1.00 88.06 283 ILE A CA 1
ATOM 2371 C C . ILE A 1 283 ? -0.605 9.062 18.828 1.00 88.06 283 ILE A C 1
ATOM 2373 O O . ILE A 1 283 ? -0.371 9.414 19.991 1.00 88.06 283 ILE A O 1
ATOM 2377 N N . GLU A 1 284 ? -1.701 9.463 18.185 1.00 87.69 284 GLU A N 1
ATOM 2378 C CA . GLU A 1 284 ? -2.719 10.313 18.801 1.00 87.69 284 GLU A CA 1
ATOM 2379 C C . GLU A 1 284 ? -4.021 9.545 19.006 1.00 87.69 284 GLU A C 1
ATOM 2381 O O . GLU A 1 284 ? -4.644 9.028 18.076 1.00 87.69 284 GLU A O 1
ATOM 2386 N N . GLY A 1 285 ? -4.512 9.533 20.247 1.00 83.06 285 GLY A N 1
ATOM 2387 C CA . GLY A 1 285 ? -5.861 9.056 20.457 1.00 83.06 285 GLY A CA 1
ATOM 2388 C C . GLY A 1 285 ? -6.500 9.284 21.804 1.00 83.06 285 GLY A C 1
ATOM 2389 O O . GLY A 1 285 ? -5.884 9.464 22.847 1.00 83.06 285 GLY A O 1
ATOM 2390 N N . LYS A 1 286 ? -7.834 9.255 21.823 1.00 83.94 286 LYS A N 1
ATOM 2391 C CA . LYS A 1 286 ? -8.565 9.504 23.076 1.00 83.94 286 LYS A CA 1
ATOM 2392 C C . LYS A 1 286 ? -8.369 8.373 24.091 1.00 83.94 286 LYS A C 1
ATOM 2394 O O . LYS A 1 286 ? -8.344 8.648 25.294 1.00 83.94 286 LYS A O 1
ATOM 2399 N N . TRP A 1 287 ? -8.317 7.136 23.613 1.00 81.69 287 TRP A N 1
ATOM 2400 C CA . TRP A 1 287 ? -8.126 5.930 24.410 1.00 81.69 287 TRP A CA 1
ATOM 2401 C C . TRP A 1 287 ? -7.064 5.066 23.752 1.00 81.69 287 TRP A C 1
ATOM 2403 O O . TRP A 1 287 ? -7.284 4.596 22.637 1.00 81.69 287 TRP A O 1
ATOM 2413 N N . LEU A 1 288 ? -5.969 4.853 24.470 1.00 81.69 288 LEU A N 1
ATOM 2414 C CA . LEU A 1 288 ? -4.827 4.056 24.042 1.00 81.69 288 LEU A CA 1
ATOM 2415 C C . LEU A 1 288 ? -4.727 2.838 24.967 1.00 81.69 288 LEU A C 1
ATOM 2417 O O . LEU A 1 288 ? -4.674 3.000 26.188 1.00 81.69 288 LEU A O 1
ATOM 2421 N N . GLY A 1 289 ? -4.799 1.631 24.405 1.00 83.06 289 GLY A N 1
ATOM 2422 C CA . GLY A 1 289 ? -4.814 0.374 25.157 1.00 83.06 289 GLY A CA 1
ATOM 2423 C C . GLY A 1 289 ? -3.418 -0.132 25.521 1.00 83.06 289 GLY A C 1
ATOM 2424 O O . GLY A 1 289 ? -3.012 -0.038 26.680 1.00 83.06 289 GLY A O 1
ATOM 2425 N N . TYR A 1 290 ? -2.715 -0.704 24.548 1.00 85.31 290 TYR A N 1
ATOM 2426 C CA . TYR A 1 290 ? -1.349 -1.209 24.683 1.00 85.31 290 TYR A CA 1
ATOM 2427 C C . TYR A 1 290 ? -0.503 -0.686 23.527 1.00 85.31 290 TYR A C 1
ATOM 2429 O O . TYR A 1 290 ? -0.908 -0.838 22.378 1.00 85.31 290 TYR A O 1
ATOM 2437 N N . ILE A 1 291 ? 0.635 -0.080 23.843 1.00 82.44 291 ILE A N 1
ATOM 2438 C CA . ILE A 1 291 ? 1.621 0.398 22.872 1.00 82.44 291 ILE A CA 1
ATOM 2439 C C . ILE A 1 291 ? 2.965 -0.210 23.254 1.00 82.44 291 ILE A C 1
ATOM 2441 O O . ILE A 1 291 ? 3.341 -0.177 24.436 1.00 82.44 291 ILE A O 1
ATOM 2445 N N . HIS A 1 292 ? 3.646 -0.805 22.283 1.00 83.81 292 HIS A N 1
ATOM 2446 C CA . HIS A 1 292 ? 4.961 -1.387 22.486 1.00 83.81 292 HIS A CA 1
ATOM 2447 C C . HIS A 1 292 ? 5.842 -1.206 21.261 1.00 83.81 292 HIS A C 1
ATOM 2449 O O . HIS A 1 292 ? 5.760 -2.005 20.336 1.00 83.81 292 HIS A O 1
ATOM 2455 N N . ASP A 1 293 ? 6.735 -0.227 21.312 1.00 84.19 293 ASP A N 1
ATOM 2456 C CA . ASP A 1 293 ? 7.533 0.132 20.146 1.00 84.19 293 ASP A CA 1
ATOM 2457 C C . ASP A 1 293 ? 8.990 -0.271 20.370 1.00 84.19 293 ASP A C 1
ATOM 2459 O O . ASP A 1 293 ? 9.559 -0.121 21.462 1.00 84.19 293 ASP A O 1
ATOM 2463 N N . VAL A 1 294 ? 9.603 -0.845 19.338 1.00 83.81 294 VAL A N 1
ATOM 2464 C CA . VAL A 1 294 ? 10.973 -1.354 19.387 1.00 83.81 294 VAL A CA 1
ATOM 2465 C C . VAL A 1 294 ? 11.786 -0.730 18.269 1.00 83.81 294 VAL A C 1
ATOM 2467 O O . VAL A 1 294 ? 11.584 -1.027 17.098 1.00 83.81 294 VAL A O 1
ATOM 2470 N N . ILE A 1 295 ? 12.789 0.062 18.643 1.00 83.44 295 ILE A N 1
ATOM 2471 C CA . ILE A 1 295 ? 13.784 0.606 17.720 1.00 83.44 295 ILE A CA 1
ATOM 2472 C C . ILE A 1 295 ? 15.143 -0.005 18.061 1.00 83.44 295 ILE A C 1
ATOM 2474 O O . ILE A 1 295 ? 15.768 0.325 19.077 1.00 83.44 295 ILE A O 1
ATOM 2478 N N . GLU A 1 296 ? 15.639 -0.893 17.202 1.00 83.69 296 GLU A N 1
ATOM 2479 C CA . GLU A 1 296 ? 16.934 -1.548 17.388 1.00 83.69 296 GLU A CA 1
ATOM 2480 C C . GLU A 1 296 ? 17.916 -1.182 16.280 1.00 83.69 296 GLU A C 1
ATOM 2482 O O . GLU A 1 296 ? 17.682 -1.393 15.091 1.00 83.69 296 GLU A O 1
ATOM 2487 N N . GLY A 1 297 ? 19.091 -0.687 16.672 1.00 77.81 297 GLY A N 1
ATOM 2488 C CA . GLY A 1 297 ? 20.145 -0.468 15.708 1.00 77.81 297 GLY A CA 1
ATOM 2489 C C . GLY A 1 297 ? 21.527 -0.204 16.247 1.00 77.81 297 GLY A C 1
ATOM 2490 O O . GLY A 1 297 ? 21.750 0.176 17.389 1.00 77.81 297 GLY A O 1
ATOM 2491 N N . LYS A 1 298 ? 22.535 -0.396 15.393 1.00 79.88 298 LYS A N 1
ATOM 2492 C CA . LYS A 1 298 ? 23.920 -0.169 15.823 1.00 79.88 298 LYS A CA 1
ATOM 2493 C C . LYS A 1 298 ? 24.209 1.319 16.011 1.00 79.88 298 LYS A C 1
ATOM 2495 O O . LYS A 1 298 ? 24.902 1.671 16.963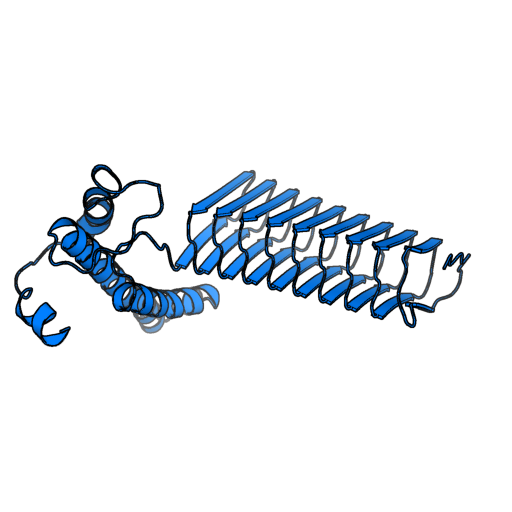 1.00 79.88 298 LYS A O 1
ATOM 2500 N N . TRP A 1 299 ? 23.730 2.149 15.092 1.00 77.25 299 TRP A N 1
ATOM 2501 C CA . TRP A 1 299 ? 23.919 3.595 15.094 1.00 77.25 299 TRP A CA 1
ATOM 2502 C C . TRP A 1 299 ? 22.572 4.288 14.997 1.00 77.25 299 TRP A C 1
ATOM 2504 O O . TRP A 1 299 ? 21.869 4.109 14.004 1.00 77.25 299 TRP A O 1
ATOM 2514 N N . LEU A 1 300 ? 22.266 5.085 16.016 1.00 76.44 300 LEU A N 1
ATOM 2515 C CA . LEU A 1 300 ? 21.036 5.861 16.119 1.00 76.44 300 LEU A CA 1
ATOM 2516 C C . LEU A 1 300 ? 21.355 7.342 15.895 1.00 76.44 300 LEU A C 1
ATOM 2518 O O . LEU A 1 300 ? 22.299 7.868 16.497 1.00 76.44 300 LEU A O 1
ATOM 2522 N N . GLY A 1 301 ? 20.609 7.974 14.992 1.00 79.56 301 GLY A N 1
ATOM 2523 C CA . GLY A 1 301 ? 20.573 9.417 14.793 1.00 79.56 301 GLY A CA 1
ATOM 2524 C C . GLY A 1 301 ? 19.568 10.070 15.741 1.00 79.56 301 GLY A C 1
ATOM 2525 O O . GLY A 1 301 ? 19.720 9.942 16.950 1.00 79.56 301 GLY A O 1
ATOM 2526 N N . TYR A 1 302 ? 18.574 10.784 15.209 1.00 82.62 302 TYR A N 1
ATOM 2527 C CA . TYR A 1 302 ? 17.537 11.449 16.010 1.00 82.62 302 TYR A CA 1
ATOM 2528 C C . TYR A 1 302 ? 16.278 10.586 16.098 1.00 82.62 302 TYR A C 1
ATOM 2530 O O . TYR A 1 302 ? 15.775 10.153 15.065 1.00 82.62 302 TYR A O 1
ATOM 2538 N N . ILE A 1 303 ? 15.776 10.370 17.314 1.00 81.00 303 ILE A N 1
ATOM 2539 C CA . ILE A 1 303 ? 14.544 9.615 17.572 1.00 81.00 303 ILE A CA 1
ATOM 2540 C C . ILE A 1 303 ? 13.647 10.461 18.473 1.00 81.00 303 ILE A C 1
ATOM 2542 O O . ILE A 1 303 ? 14.076 10.881 19.558 1.00 81.00 303 ILE A O 1
ATOM 2546 N N . HIS A 1 304 ? 12.422 10.730 18.032 1.00 80.81 304 HIS A N 1
ATOM 2547 C CA . HIS A 1 304 ? 11.454 11.489 18.814 1.00 80.81 304 HIS A CA 1
ATOM 2548 C C . HIS A 1 304 ? 10.034 10.998 18.582 1.00 80.81 304 HIS A C 1
ATOM 2550 O O . HIS A 1 304 ? 9.442 11.318 17.559 1.00 80.81 304 HIS A O 1
ATOM 2556 N N . ASP A 1 305 ? 9.476 10.345 19.593 1.00 82.38 305 ASP A N 1
ATOM 2557 C CA . ASP A 1 305 ? 8.159 9.728 19.481 1.00 82.38 305 ASP A CA 1
ATOM 2558 C C . ASP A 1 305 ? 7.165 10.486 20.358 1.00 82.38 305 ASP A C 1
ATOM 2560 O O . ASP A 1 305 ? 7.477 10.920 21.481 1.00 82.38 305 ASP A O 1
ATOM 2564 N N . VAL A 1 306 ? 5.955 10.685 19.846 1.00 81.62 306 VAL A N 1
ATOM 2565 C CA . VAL A 1 306 ? 4.894 11.430 20.524 1.00 81.62 306 VAL A CA 1
ATOM 2566 C C . VAL A 1 306 ? 3.682 10.536 20.701 1.00 81.62 306 VAL A C 1
ATOM 2568 O O . VAL A 1 306 ? 3.042 10.142 19.736 1.00 81.62 306 VAL A O 1
ATOM 2571 N N . ILE A 1 307 ? 3.307 10.298 21.958 1.00 81.19 307 ILE A N 1
ATOM 2572 C CA . ILE A 1 307 ? 2.080 9.583 22.309 1.00 81.19 307 ILE A CA 1
ATOM 2573 C C . ILE A 1 307 ? 1.166 10.535 23.089 1.00 81.19 307 ILE A C 1
ATOM 2575 O O . ILE A 1 307 ? 1.411 10.855 24.263 1.00 81.19 307 ILE A O 1
ATOM 2579 N N . GLU A 1 308 ? 0.088 10.999 22.456 1.00 81.75 308 GLU A N 1
ATOM 2580 C CA . GLU A 1 308 ? -0.894 11.894 23.077 1.00 81.75 308 GLU A CA 1
ATOM 2581 C C . GLU A 1 308 ? -2.246 11.205 23.249 1.00 81.75 308 GLU A C 1
ATOM 2583 O O . GLU A 1 308 ? -2.867 10.724 22.302 1.00 81.75 308 GLU A O 1
ATOM 2588 N N . GLY A 1 309 ? -2.760 11.208 24.483 1.00 75.56 309 GLY A N 1
ATOM 2589 C CA . GLY A 1 309 ? -4.105 10.722 24.708 1.00 75.56 309 GLY A CA 1
ATOM 2590 C C . GLY A 1 309 ? -4.729 11.052 26.044 1.00 75.56 309 GLY A C 1
ATOM 2591 O O . GLY A 1 309 ? -4.082 11.348 27.044 1.00 75.56 309 GLY A O 1
ATOM 2592 N N . LYS A 1 310 ? -6.062 11.002 26.088 1.00 77.75 310 LYS A N 1
ATOM 2593 C CA . LYS A 1 310 ? -6.778 11.291 27.337 1.00 77.75 310 LYS A CA 1
ATOM 2594 C C . LYS A 1 310 ? -6.575 10.174 28.362 1.00 77.75 310 LYS A C 1
ATOM 2596 O O . LYS A 1 310 ? -6.414 10.458 29.548 1.00 77.75 310 LYS A O 1
ATOM 2601 N N . TRP A 1 311 ? -6.617 8.930 27.902 1.00 72.75 311 TRP A N 1
ATOM 2602 C CA . TRP A 1 311 ? -6.438 7.737 28.718 1.00 72.75 311 TRP A CA 1
ATOM 2603 C C . TRP A 1 311 ? -5.358 6.869 28.099 1.00 72.75 311 TRP A C 1
ATOM 2605 O O . TRP A 1 311 ? -5.518 6.420 26.965 1.00 72.75 311 TRP A O 1
ATOM 2615 N N . LEU A 1 312 ? -4.295 6.655 28.867 1.00 75.31 312 LEU A N 1
ATOM 2616 C CA . LEU A 1 312 ? -3.162 5.822 28.492 1.00 75.31 312 LEU A CA 1
ATOM 2617 C C . LEU A 1 312 ? -3.244 4.522 29.290 1.00 75.31 312 LEU A C 1
ATOM 2619 O O . LEU A 1 312 ? -3.389 4.571 30.513 1.00 75.31 312 LEU A O 1
ATOM 2623 N N . GLY A 1 313 ? -3.215 3.388 28.596 1.00 76.12 313 GLY A N 1
ATOM 2624 C CA . GLY A 1 313 ? -3.034 2.073 29.194 1.00 76.12 313 GLY A CA 1
ATOM 2625 C C . GLY A 1 313 ? -1.551 1.774 29.411 1.00 76.12 313 GLY A C 1
ATOM 2626 O O . GLY A 1 313 ? -0.857 2.543 30.075 1.00 76.12 313 GLY A O 1
ATOM 2627 N N . TYR A 1 314 ? -1.070 0.650 28.880 1.00 78.50 314 TYR A N 1
ATOM 2628 C CA . TYR A 1 314 ? 0.340 0.266 28.989 1.00 78.50 314 TYR A CA 1
ATOM 2629 C C . TYR A 1 314 ? 1.136 0.804 27.802 1.00 78.50 314 TYR A C 1
ATOM 2631 O O . TYR A 1 314 ? 0.729 0.604 26.660 1.00 78.50 314 TYR A O 1
ATOM 2639 N N . ILE A 1 315 ? 2.259 1.462 28.088 1.00 77.31 315 ILE A N 1
ATOM 2640 C CA . ILE A 1 315 ? 3.184 1.980 27.078 1.00 77.31 315 ILE A CA 1
ATOM 2641 C C . ILE A 1 315 ? 4.591 1.522 27.447 1.00 77.31 315 ILE A C 1
ATOM 2643 O O . ILE A 1 315 ? 5.030 1.733 28.586 1.00 77.31 315 ILE A O 1
ATOM 2647 N N . HIS A 1 316 ? 5.285 0.901 26.501 1.00 77.38 316 HIS A N 1
ATOM 2648 C CA . HIS A 1 316 ? 6.648 0.425 26.687 1.00 77.38 316 HIS A CA 1
ATOM 2649 C C . HIS A 1 316 ? 7.462 0.610 25.413 1.00 77.38 316 HIS A C 1
ATOM 2651 O O . HIS A 1 316 ? 7.240 -0.098 24.443 1.00 77.38 316 HIS A O 1
ATOM 2657 N N . ASP A 1 317 ? 8.453 1.495 25.469 1.00 78.38 317 ASP A N 1
ATOM 2658 C CA . ASP A 1 317 ? 9.295 1.792 24.313 1.00 78.38 317 ASP A CA 1
ATOM 2659 C C . ASP A 1 317 ? 10.711 1.294 24.591 1.00 78.38 317 ASP A C 1
ATOM 2661 O O . ASP A 1 317 ? 11.289 1.540 25.664 1.00 78.38 317 ASP A O 1
ATOM 2665 N N . VAL A 1 318 ? 11.277 0.579 23.623 1.00 78.62 318 VAL A N 1
ATOM 2666 C CA . VAL A 1 318 ? 12.612 -0.008 23.704 1.00 78.62 318 VAL A CA 1
ATOM 2667 C C . VAL A 1 318 ? 13.474 0.566 22.594 1.00 78.62 318 VAL A C 1
ATOM 2669 O O . VAL A 1 318 ? 13.308 0.221 21.432 1.00 78.62 318 VAL A O 1
ATOM 2672 N N . ILE A 1 319 ? 14.469 1.372 22.966 1.00 79.94 319 ILE A N 1
ATOM 2673 C CA . ILE A 1 319 ? 15.469 1.894 22.029 1.00 79.94 319 ILE A CA 1
ATOM 2674 C C . ILE A 1 319 ? 16.825 1.276 22.370 1.00 79.94 319 ILE A C 1
ATOM 2676 O O . ILE A 1 319 ? 17.324 1.433 23.483 1.00 79.94 319 ILE A O 1
ATOM 2680 N N . ARG A 1 320 ? 17.445 0.554 21.428 1.00 78.44 320 ARG A N 1
ATOM 2681 C CA . ARG A 1 320 ? 18.746 -0.112 21.635 1.00 78.44 320 ARG A CA 1
ATOM 2682 C C . ARG A 1 320 ? 19.754 0.296 20.575 1.00 78.44 320 ARG A C 1
ATOM 2684 O O . ARG A 1 320 ? 19.559 0.006 19.401 1.00 78.44 320 ARG A O 1
ATOM 2691 N N . GLY A 1 321 ? 20.879 0.888 20.989 1.00 70.38 321 GLY A N 1
ATOM 2692 C CA . GLY A 1 321 ? 21.970 1.198 20.066 1.00 70.38 321 GLY A CA 1
ATOM 2693 C C . GLY A 1 321 ? 23.115 2.036 20.620 1.00 70.38 321 GLY A C 1
ATOM 2694 O O . GLY A 1 321 ? 23.108 2.459 21.771 1.00 70.38 321 GLY A O 1
ATOM 2695 N N . SER A 1 322 ? 24.136 2.270 19.789 1.00 62.81 322 SER A N 1
ATOM 2696 C CA . SER A 1 322 ? 25.267 3.155 20.107 1.00 62.81 322 SER A CA 1
ATOM 2697 C C . SER A 1 322 ? 25.264 4.376 19.176 1.00 62.81 322 SER A C 1
ATOM 2699 O O . SER A 1 322 ? 25.649 4.265 18.018 1.00 62.81 322 SER A O 1
ATOM 2701 N N . GLY A 1 323 ? 24.814 5.539 19.660 1.00 59.53 323 GLY A N 1
ATOM 2702 C CA . GLY A 1 323 ? 24.628 6.775 18.876 1.00 59.53 323 GLY A CA 1
ATOM 2703 C C . GLY A 1 323 ? 24.854 8.046 19.707 1.00 59.53 323 GLY A C 1
ATOM 2704 O O . GLY A 1 323 ? 25.042 7.951 20.918 1.00 59.53 323 GLY A O 1
ATOM 2705 N N . SER A 1 324 ? 24.931 9.217 19.060 1.00 47.50 324 SER A N 1
ATOM 2706 C CA . SER A 1 324 ? 25.542 10.421 19.649 1.00 47.50 324 SER A CA 1
ATOM 2707 C C . SER A 1 324 ? 24.624 11.528 20.188 1.00 47.50 324 SER A C 1
ATOM 2709 O O . SER A 1 324 ? 25.226 12.456 20.695 1.00 47.50 324 SER A O 1
ATOM 2711 N N . ASP A 1 325 ? 23.280 11.498 20.133 1.00 53.41 325 ASP A N 1
ATOM 271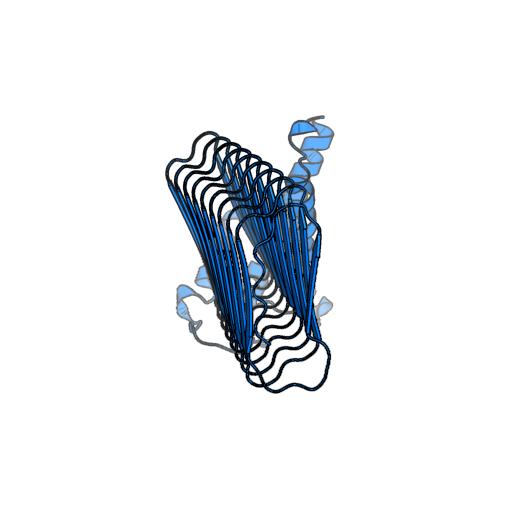2 C CA . ASP A 1 325 ? 22.419 12.463 20.872 1.00 53.41 325 ASP A CA 1
ATOM 2713 C C . ASP A 1 325 ? 20.902 12.116 20.865 1.00 53.41 325 ASP A C 1
ATOM 2715 O O . ASP A 1 325 ? 20.407 11.508 19.926 1.00 53.41 325 ASP A O 1
ATOM 2719 N N . THR A 1 326 ? 20.210 12.539 21.942 1.00 56.41 326 THR A N 1
ATOM 2720 C CA . THR A 1 326 ? 18.753 12.596 22.265 1.00 56.41 326 THR A CA 1
ATOM 2721 C C . THR A 1 326 ? 17.770 11.651 21.553 1.00 56.41 326 THR A C 1
ATOM 2723 O O . THR A 1 326 ? 17.202 12.006 20.524 1.00 56.41 326 THR A O 1
ATOM 2726 N N . SER A 1 327 ? 17.446 10.535 22.212 1.00 61.47 327 SER A N 1
ATOM 2727 C CA . SER A 1 327 ? 16.153 9.851 22.082 1.00 61.47 327 SER A CA 1
ATOM 2728 C C . SER A 1 327 ? 15.174 10.408 23.121 1.00 61.47 327 SER A C 1
ATOM 2730 O O . SER A 1 327 ? 15.499 10.442 24.314 1.00 61.47 327 SER A O 1
ATOM 2732 N N . THR A 1 328 ? 13.992 10.852 22.704 1.00 66.06 328 THR A N 1
ATOM 2733 C CA . THR A 1 328 ? 12.974 11.387 23.626 1.00 66.06 328 THR A CA 1
ATOM 2734 C C . THR A 1 328 ? 11.583 10.917 23.235 1.00 66.06 328 THR A C 1
ATOM 2736 O O . THR A 1 328 ? 11.097 11.321 22.188 1.00 66.06 328 THR A O 1
ATOM 2739 N N . THR A 1 329 ? 10.923 10.163 24.112 1.00 71.06 329 THR A N 1
ATOM 2740 C CA . THR A 1 329 ? 9.483 9.902 24.011 1.00 71.06 329 THR A CA 1
ATOM 2741 C C . THR A 1 329 ? 8.721 10.952 24.819 1.00 71.06 329 THR A C 1
ATOM 2743 O O . THR A 1 329 ? 8.962 11.124 26.021 1.00 71.06 329 THR A O 1
ATOM 2746 N N . SER A 1 330 ? 7.784 11.655 24.187 1.00 74.12 330 SER A N 1
ATOM 2747 C CA . SER A 1 330 ? 6.845 12.561 24.850 1.00 74.12 330 SER A CA 1
ATOM 2748 C C . SER A 1 330 ? 5.493 11.879 25.033 1.00 74.12 330 SER A C 1
ATOM 2750 O O . SER A 1 330 ? 4.771 11.655 24.069 1.00 74.12 330 SER A O 1
ATOM 2752 N N . GLN A 1 331 ? 5.109 11.624 26.285 1.00 78.38 331 GLN A N 1
ATOM 2753 C CA . GLN A 1 331 ? 3.808 11.043 26.625 1.00 78.38 331 GLN A CA 1
ATOM 2754 C C . GLN A 1 331 ? 2.932 12.055 27.369 1.00 78.38 331 GLN A C 1
ATOM 2756 O O . GLN A 1 331 ? 3.356 12.649 28.367 1.00 78.38 331 GLN A O 1
ATOM 2761 N N . ARG A 1 332 ? 1.680 12.239 26.930 1.00 74.00 332 ARG A N 1
ATOM 2762 C CA . ARG A 1 332 ? 0.735 13.168 27.572 1.00 74.00 332 ARG A CA 1
ATOM 2763 C C . ARG A 1 332 ? -0.635 12.526 27.775 1.00 74.00 332 ARG A C 1
ATOM 2765 O O . ARG A 1 332 ? -1.390 12.379 26.823 1.00 74.00 332 ARG A O 1
ATOM 2772 N N . GLY A 1 333 ? -0.983 12.215 29.029 1.00 65.00 333 GLY A N 1
ATOM 2773 C CA . GLY A 1 333 ? -2.291 11.657 29.390 1.00 65.00 333 GLY A CA 1
ATOM 2774 C C . GLY A 1 333 ? -2.441 11.288 30.867 1.00 65.00 333 GLY A C 1
ATOM 2775 O O . GLY A 1 333 ? -1.484 11.356 31.635 1.00 65.00 333 GLY A O 1
ATOM 2776 N N . SER A 1 334 ? -3.655 10.927 31.297 1.00 58.88 334 SER A N 1
ATOM 2777 C CA . SER A 1 334 ? -3.908 10.451 32.667 1.00 58.88 334 SER A CA 1
ATOM 2778 C C . SER A 1 334 ? -3.911 8.919 32.733 1.00 58.88 334 SER A C 1
ATOM 2780 O O . SER A 1 334 ? -4.748 8.311 32.069 1.00 58.88 334 SER A O 1
ATOM 2782 N N . GLY A 1 335 ? -3.036 8.315 33.558 1.00 55.97 335 GLY A N 1
ATOM 2783 C CA . GLY A 1 335 ? -3.109 6.887 33.931 1.00 55.97 335 GLY A CA 1
ATOM 2784 C C . GLY A 1 335 ? -1.882 5.988 33.694 1.00 55.97 335 GLY A C 1
ATOM 2785 O O . GLY A 1 335 ? -2.048 4.781 33.803 1.00 55.97 335 GLY A O 1
ATOM 2786 N N . SER A 1 336 ? -0.690 6.510 33.389 1.00 51.91 336 SER A N 1
ATOM 2787 C CA . SER A 1 336 ? 0.440 5.680 32.942 1.00 51.91 336 SER A CA 1
ATOM 2788 C C . SER A 1 336 ? 1.232 4.980 34.067 1.00 51.91 336 SER A C 1
ATOM 2790 O O . SER A 1 336 ? 1.688 5.624 35.013 1.00 51.91 336 SER A O 1
ATOM 2792 N N . ASP A 1 337 ? 1.455 3.667 33.919 1.00 50.22 337 ASP A N 1
ATOM 2793 C CA . ASP A 1 337 ? 2.584 2.940 34.519 1.00 50.22 337 ASP A CA 1
ATOM 2794 C C . ASP A 1 337 ? 3.704 2.929 33.466 1.00 50.22 337 ASP A C 1
ATOM 2796 O O . ASP A 1 337 ? 3.642 2.178 32.496 1.00 50.22 337 ASP A O 1
ATOM 2800 N N . THR A 1 338 ? 4.686 3.822 33.600 1.00 52.31 338 THR A N 1
ATOM 2801 C CA . THR A 1 338 ? 5.744 4.019 32.598 1.00 52.31 338 THR A CA 1
ATOM 2802 C C . THR A 1 338 ? 7.016 3.250 32.947 1.00 52.31 338 THR A C 1
ATOM 2804 O O . THR A 1 338 ? 7.566 3.384 34.042 1.00 52.31 338 THR A O 1
ATOM 2807 N N . SER A 1 339 ? 7.544 2.491 31.987 1.00 47.91 339 SER A N 1
ATOM 2808 C CA . SER A 1 339 ? 8.930 2.018 32.012 1.00 47.91 339 SER A CA 1
ATOM 2809 C C . SER A 1 339 ? 9.598 2.378 30.694 1.00 47.91 339 SER A C 1
ATOM 2811 O O . SER A 1 339 ? 9.321 1.764 29.674 1.00 47.91 339 SER A O 1
ATOM 2813 N N . THR A 1 340 ? 10.472 3.378 30.721 1.00 50.47 340 THR A N 1
ATOM 2814 C CA . THR A 1 340 ? 11.367 3.702 29.607 1.00 50.47 340 THR A CA 1
ATOM 2815 C C . THR A 1 340 ? 12.726 3.100 29.950 1.00 50.47 340 THR A C 1
ATOM 2817 O O . THR A 1 340 ? 13.312 3.467 30.973 1.00 50.47 340 THR A O 1
ATOM 2820 N N . THR A 1 341 ? 13.226 2.152 29.158 1.00 45.25 341 THR A N 1
ATOM 2821 C CA . THR A 1 341 ? 14.610 1.670 29.301 1.00 45.25 341 THR A CA 1
ATOM 2822 C C . THR A 1 341 ? 15.450 2.193 28.148 1.00 45.25 341 THR A C 1
ATOM 2824 O O . THR A 1 341 ? 15.259 1.767 27.014 1.00 45.25 341 THR A O 1
ATOM 2827 N N . SER A 1 342 ? 16.354 3.118 28.477 1.00 45.53 342 SER A N 1
ATOM 2828 C CA . SER A 1 342 ? 17.419 3.654 27.620 1.00 45.53 342 SER A CA 1
ATOM 2829 C C . SER A 1 342 ? 18.634 2.739 27.547 1.00 45.53 342 SER A C 1
ATOM 2831 O O . SER A 1 342 ? 19.009 2.238 28.639 1.00 45.53 342 SER A O 1
#

Foldseek 3Di:
DVVVVCVVPPDDDDDLVCLVVQLCVLDVVHPDDPDDDDQPPDPPVSSVSLLVSLVSQLVVLVVVVVVVVVCVVVVVVVVDDPVNVVCSVVSNVQSCVCSVPPSRSLEPLEAEEEAEDAEAQEEEEEADHAHYNEYEYEYDYAEYNEYEAEYDYQEAHEYEYEYDYAYAHEYEYEYDYAYHAEYEYEYDYAYAHEYEYEYDYAEAHEYEYEHDYAEHAEYEYEADYAEHAEYEYEADYAEAHEYEYEHDYAYHAEYEYEADYAYHAYYEYEADYAYHAYYEYEYDYAYAHYYEYEADYAEYHYAEYEHEYAYYHEYEYYHDYDYDDDDDYHYDYPDYPDDYDD

Organism: Timema cristinae (NCBI:txid61476)